Protein AF-A0A7W7WW49-F1 (afdb_monomer_lite)

pLDDT: mean 81.01, std 21.63, range [30.75, 98.81]

Secondary structure (DSSP, 8-state):
---TT-EEEEEEEEEEETTEEEEEEEESS--TTEEEEEETTEEEEEE-HHHHHHHHHHHHHHHH-TTEEEEE-GGG----TT--TTPPEEEEEEEEGGG---GGGHHHHHTT--S-EEEEEE--TTSS----HHHHHHHHSTT----BEEEE-SSEEEEEE-HHHHHHHHHHHHHHHHTHHHHHHH-TTS--EEEEEB--SSTT---EEEEEE-TTTTT--S-----------------------------------PPPPP----

Structure (mmCIF, N/CA/C/O backbone):
data_AF-A0A7W7WW49-F1
#
_entry.id   AF-A0A7W7WW49-F1
#
loop_
_atom_site.group_PDB
_atom_site.id
_atom_site.type_symbol
_atom_site.label_atom_id
_atom_site.label_alt_id
_atom_site.label_comp_id
_atom_site.label_asym_id
_atom_site.label_entity_id
_atom_site.label_seq_id
_atom_site.pdbx_PDB_ins_code
_atom_site.Cartn_x
_atom_site.Cartn_y
_atom_site.Cartn_z
_atom_site.occupancy
_atom_site.B_iso_or_equiv
_atom_site.auth_seq_id
_atom_site.auth_comp_id
_atom_site.auth_asym_id
_atom_site.auth_atom_id
_atom_site.pdbx_PDB_model_num
ATOM 1 N N . MET A 1 1 ? 1.765 -2.945 -19.329 1.00 76.00 1 MET A N 1
ATOM 2 C CA . MET A 1 1 ? 0.401 -3.476 -19.023 1.00 76.00 1 MET A CA 1
ATOM 3 C C . MET A 1 1 ? -0.425 -2.311 -18.509 1.00 76.00 1 MET A C 1
ATOM 5 O O . MET A 1 1 ? 0.152 -1.518 -17.795 1.00 76.00 1 MET A O 1
ATOM 9 N N . ARG A 1 2 ? -1.710 -2.160 -18.856 1.00 86.31 2 ARG A N 1
ATOM 10 C CA . ARG A 1 2 ? -2.499 -1.001 -18.390 1.00 86.31 2 ARG A CA 1
ATOM 11 C C . ARG A 1 2 ? -3.268 -1.300 -17.103 1.00 86.31 2 ARG A C 1
ATOM 13 O O . ARG A 1 2 ? -3.750 -2.421 -16.927 1.00 86.31 2 ARG A O 1
ATOM 20 N N . LEU A 1 3 ? -3.366 -0.299 -16.227 1.00 87.88 3 LEU A N 1
ATOM 21 C CA . LEU A 1 3 ? -4.139 -0.358 -14.980 1.00 87.88 3 LEU A CA 1
ATOM 22 C C . LEU A 1 3 ? -5.647 -0.161 -15.191 1.00 87.88 3 LEU A C 1
ATOM 24 O O . LEU A 1 3 ? -6.437 -0.638 -14.376 1.00 87.88 3 LEU A O 1
ATOM 28 N N . ASP A 1 4 ? -6.041 0.495 -16.283 1.00 90.12 4 ASP A N 1
ATOM 29 C CA . ASP A 1 4 ? -7.443 0.779 -16.597 1.00 90.12 4 ASP A CA 1
ATOM 30 C C . ASP A 1 4 ? -8.301 -0.496 -16.644 1.00 90.12 4 ASP A C 1
ATOM 32 O O . ASP A 1 4 ? -7.923 -1.516 -17.231 1.00 90.12 4 ASP A O 1
ATOM 36 N N . GLY A 1 5 ? -9.447 -0.453 -15.966 1.00 89.19 5 GLY A N 1
ATOM 37 C CA . GLY A 1 5 ? -10.407 -1.549 -15.896 1.00 89.19 5 GLY A CA 1
ATOM 38 C C . GLY A 1 5 ? -9.916 -2.781 -15.128 1.00 89.19 5 GLY A C 1
ATOM 39 O O . GLY A 1 5 ? -10.660 -3.763 -15.016 1.00 89.19 5 GLY A O 1
ATOM 40 N N . ARG A 1 6 ? -8.696 -2.772 -14.568 1.00 92.31 6 ARG A N 1
ATOM 41 C CA . ARG A 1 6 ? -8.188 -3.896 -13.772 1.00 92.31 6 ARG A CA 1
ATOM 42 C C . ARG A 1 6 ? -9.018 -4.035 -12.508 1.00 92.31 6 ARG A C 1
ATOM 44 O O . ARG A 1 6 ? -9.302 -3.071 -11.800 1.00 92.31 6 ARG A O 1
ATOM 51 N N . SER A 1 7 ? -9.400 -5.273 -12.217 1.00 93.88 7 SER A N 1
ATOM 52 C CA . SER A 1 7 ? -10.168 -5.592 -11.023 1.00 93.88 7 SER A CA 1
ATOM 53 C C . SER A 1 7 ? -9.300 -6.243 -9.957 1.00 93.88 7 SER A C 1
ATOM 55 O O . SER A 1 7 ? -8.617 -7.228 -10.237 1.00 93.88 7 SER A O 1
ATOM 57 N N . TRP A 1 8 ? -9.425 -5.774 -8.723 1.00 96.50 8 TRP A N 1
ATOM 58 C CA . TRP A 1 8 ? -8.802 -6.340 -7.539 1.00 96.50 8 TRP A CA 1
ATOM 59 C C . TRP A 1 8 ? -9.860 -6.995 -6.647 1.00 96.50 8 TRP A C 1
ATOM 61 O O . TRP A 1 8 ? -10.845 -6.371 -6.238 1.00 96.50 8 TRP A O 1
ATOM 71 N N . ARG A 1 9 ? -9.692 -8.293 -6.378 1.00 97.94 9 ARG A N 1
ATOM 72 C CA . ARG A 1 9 ? -10.597 -9.055 -5.508 1.00 97.94 9 ARG A CA 1
ATOM 73 C C . ARG A 1 9 ? -10.132 -8.925 -4.068 1.00 97.94 9 ARG A C 1
ATOM 75 O O . ARG A 1 9 ? -9.001 -9.282 -3.751 1.00 97.94 9 ARG A O 1
ATOM 82 N N . VAL A 1 10 ? -11.031 -8.494 -3.192 1.00 98.50 10 VAL A N 1
ATOM 83 C CA . VAL A 1 10 ? -10.714 -8.192 -1.794 1.00 98.50 10 VAL A CA 1
ATOM 84 C C . VAL A 1 10 ? -11.716 -8.820 -0.826 1.00 98.50 10 VAL A C 1
ATOM 86 O O . VAL A 1 10 ? -12.819 -9.227 -1.201 1.00 98.50 10 VAL A O 1
ATOM 89 N N . ARG A 1 11 ? -11.329 -8.890 0.445 1.00 98.50 11 ARG A N 1
ATOM 90 C CA . ARG A 1 11 ? -12.214 -9.078 1.595 1.00 98.50 11 ARG A CA 1
ATOM 91 C C . ARG A 1 11 ? -12.319 -7.762 2.350 1.00 98.50 11 ARG A C 1
ATOM 93 O O . ARG A 1 11 ? -11.331 -7.042 2.480 1.00 98.50 11 ARG A O 1
ATOM 100 N N . ILE A 1 12 ? -13.519 -7.463 2.832 1.00 98.44 12 ILE A N 1
ATOM 101 C CA . ILE A 1 12 ? -13.792 -6.299 3.671 1.00 98.44 12 ILE A CA 1
ATOM 102 C C . ILE A 1 12 ? -14.249 -6.786 5.039 1.00 98.44 12 ILE A C 1
ATOM 104 O O . ILE A 1 12 ? -15.276 -7.459 5.151 1.00 98.44 12 ILE A O 1
ATOM 108 N N . ASP A 1 13 ? -13.520 -6.391 6.068 1.00 97.94 13 ASP A N 1
ATOM 109 C CA . ASP A 1 13 ? -13.845 -6.623 7.466 1.00 97.94 13 ASP A CA 1
ATOM 110 C C . ASP A 1 13 ? -14.240 -5.303 8.141 1.00 97.94 13 ASP A C 1
ATOM 112 O O . ASP A 1 13 ? -13.791 -4.217 7.760 1.00 97.94 13 ASP A O 1
ATOM 116 N N . LYS A 1 14 ? -15.092 -5.402 9.162 1.00 97.50 14 LYS A N 1
ATOM 117 C CA . LYS A 1 14 ? -15.380 -4.319 10.105 1.00 97.50 14 LYS A CA 1
ATOM 118 C C . LYS A 1 14 ? -14.944 -4.780 11.485 1.00 97.50 14 LYS A C 1
ATOM 120 O O . LYS A 1 14 ? -15.487 -5.752 12.002 1.00 97.50 14 LYS A O 1
ATOM 125 N N . VAL A 1 15 ? -13.964 -4.101 12.064 1.00 97.62 15 VAL A N 1
ATOM 126 C CA . VAL A 1 15 ? -13.376 -4.467 13.352 1.00 97.62 15 VAL A CA 1
ATOM 127 C C . VAL A 1 15 ? -13.671 -3.378 14.363 1.00 97.62 15 VAL A C 1
ATOM 129 O O . VAL A 1 15 ? -13.281 -2.232 14.163 1.00 97.62 15 VAL A O 1
ATOM 132 N N . ARG A 1 16 ? -14.326 -3.735 15.468 1.00 96.62 16 ARG A N 1
ATOM 133 C CA . ARG A 1 16 ? -14.572 -2.809 16.574 1.00 96.62 16 ARG A CA 1
ATOM 134 C C . ARG A 1 16 ? -13.484 -2.929 17.637 1.00 96.62 16 ARG A C 1
ATOM 136 O O . ARG A 1 16 ? -13.150 -4.040 18.058 1.00 96.62 16 ARG A O 1
ATOM 143 N N . LEU A 1 17 ? -12.955 -1.794 18.079 1.00 95.50 17 LEU A N 1
ATOM 144 C CA . LEU A 1 17 ? -12.000 -1.691 19.176 1.00 95.50 17 LEU A CA 1
ATOM 145 C C . LEU A 1 17 ? -12.406 -0.524 20.082 1.00 95.50 17 LEU A C 1
ATOM 147 O O . LEU A 1 17 ? -12.229 0.638 19.733 1.00 95.50 17 LEU A O 1
ATOM 151 N N . GLY A 1 18 ? -12.977 -0.841 21.245 1.00 92.88 18 GLY A N 1
ATOM 152 C CA . GLY A 1 18 ? -13.597 0.175 22.096 1.00 92.88 18 GLY A CA 1
ATOM 153 C C . GLY A 1 18 ? -14.765 0.852 21.373 1.00 92.88 18 GLY A C 1
ATOM 154 O O . GLY A 1 18 ? -15.661 0.167 20.877 1.00 92.88 18 GLY A O 1
ATOM 155 N N . ALA A 1 19 ? -14.737 2.183 21.307 1.00 92.69 19 ALA A N 1
ATOM 156 C CA . ALA A 1 19 ? -15.736 2.983 20.598 1.00 92.69 19 ALA A CA 1
ATOM 157 C C . ALA A 1 19 ? -15.492 3.071 19.079 1.00 92.69 19 ALA A C 1
ATOM 159 O O . ALA A 1 19 ? -16.398 3.451 18.339 1.00 92.69 19 ALA A O 1
ATOM 160 N N . ASP A 1 20 ? -14.299 2.701 18.605 1.00 95.50 20 ASP A N 1
ATOM 161 C CA . ASP A 1 20 ? -13.931 2.840 17.199 1.00 95.50 20 ASP A CA 1
ATOM 162 C C . ASP A 1 20 ? -14.335 1.611 16.382 1.00 95.50 20 ASP A C 1
ATOM 164 O O . ASP A 1 20 ? -14.166 0.466 16.810 1.00 95.50 20 ASP A O 1
ATOM 168 N N . GLU A 1 21 ? -14.807 1.839 15.157 1.00 97.00 21 GLU A N 1
ATOM 169 C CA . GLU A 1 21 ? -14.997 0.806 14.139 1.00 97.00 21 GLU A CA 1
ATOM 170 C C . GLU A 1 21 ? -14.068 1.074 12.951 1.00 97.00 21 GLU A C 1
ATOM 172 O O . GLU A 1 21 ? -14.107 2.139 12.334 1.00 97.00 21 GLU A O 1
ATOM 177 N N . TYR A 1 22 ? -13.259 0.078 12.602 1.00 98.06 22 TYR A N 1
ATOM 178 C CA . TYR A 1 22 ? -12.296 0.136 11.513 1.00 98.06 22 TYR A CA 1
ATOM 179 C C . TYR A 1 22 ? -12.759 -0.728 10.344 1.00 98.06 22 TYR A C 1
ATOM 181 O O . TYR A 1 22 ? -12.983 -1.932 10.493 1.00 98.06 22 TYR A O 1
ATOM 189 N N . ARG A 1 23 ? -12.859 -0.124 9.157 1.00 98.38 23 ARG A N 1
ATOM 190 C CA . ARG A 1 23 ? -13.013 -0.857 7.898 1.00 98.38 23 ARG A CA 1
ATOM 191 C C . ARG A 1 23 ? -11.637 -1.321 7.435 1.00 98.38 23 ARG A C 1
ATOM 193 O O . ARG A 1 23 ? -10.777 -0.486 7.168 1.00 98.38 23 ARG A O 1
ATOM 200 N N . VAL A 1 24 ? -11.451 -2.629 7.301 1.00 98.69 24 VAL A N 1
ATOM 201 C CA . VAL A 1 24 ? -10.198 -3.224 6.825 1.00 98.69 24 VAL A CA 1
ATOM 202 C C . VAL A 1 24 ? -10.438 -3.889 5.477 1.00 98.69 24 VAL A C 1
ATOM 204 O O . VAL A 1 24 ? -11.329 -4.724 5.344 1.00 98.69 24 VAL A O 1
ATOM 207 N N . VAL A 1 25 ? -9.663 -3.505 4.468 1.00 98.75 25 VAL A N 1
ATOM 208 C CA . VAL A 1 25 ? -9.657 -4.114 3.135 1.00 98.75 25 VAL A CA 1
ATOM 209 C C . VAL A 1 25 ? -8.385 -4.928 2.989 1.00 98.75 25 VAL A C 1
ATOM 211 O O . VAL A 1 25 ? -7.305 -4.433 3.295 1.00 98.75 25 VAL A O 1
ATOM 214 N N . ARG A 1 26 ? -8.504 -6.165 2.512 1.00 98.25 26 ARG A N 1
ATOM 215 C CA . ARG A 1 26 ? -7.364 -7.062 2.293 1.00 98.25 26 ARG A CA 1
ATOM 216 C C . ARG A 1 26 ? -7.535 -7.893 1.020 1.00 98.25 26 ARG A C 1
ATOM 218 O O . ARG A 1 26 ? -8.681 -8.141 0.639 1.00 98.25 26 ARG A O 1
ATOM 225 N N . PRO A 1 27 ? -6.454 -8.356 0.374 1.00 97.94 27 PRO A N 1
ATOM 226 C CA . PRO A 1 27 ? -6.535 -9.254 -0.775 1.00 97.94 27 PRO A CA 1
ATOM 227 C C . PRO A 1 27 ? -7.428 -10.471 -0.497 1.00 97.94 27 PRO A C 1
ATOM 229 O O . PRO A 1 27 ? -7.435 -11.021 0.608 1.00 97.94 27 PRO A O 1
ATOM 232 N N . ALA A 1 28 ? -8.195 -10.912 -1.497 1.00 96.75 28 ALA A N 1
ATOM 233 C CA . ALA A 1 28 ? -9.032 -12.108 -1.368 1.00 96.75 28 ALA A CA 1
ATOM 234 C C . ALA A 1 28 ? -8.226 -13.416 -1.319 1.00 96.75 28 ALA A C 1
ATOM 236 O O . ALA A 1 28 ? -8.748 -14.429 -0.851 1.00 96.75 28 ALA A O 1
ATOM 237 N N . ALA A 1 29 ? -6.984 -13.381 -1.798 1.00 94.38 29 ALA A N 1
ATOM 238 C CA . ALA A 1 29 ? -6.006 -14.458 -1.759 1.00 94.38 29 ALA A CA 1
ATOM 239 C C . ALA A 1 29 ? -4.634 -13.880 -1.385 1.00 94.38 29 ALA A C 1
ATOM 241 O O . ALA A 1 29 ? -4.418 -12.679 -1.506 1.00 94.38 29 ALA A O 1
ATOM 242 N N . VAL A 1 30 ? -3.713 -14.727 -0.928 1.00 93.62 30 VAL A N 1
ATOM 243 C CA . VAL A 1 30 ? -2.328 -14.310 -0.665 1.00 93.62 30 VAL A CA 1
ATOM 244 C C . VAL A 1 30 ? -1.686 -13.813 -1.963 1.00 93.62 30 VAL A C 1
ATOM 246 O O . VAL A 1 30 ? -1.760 -14.498 -2.985 1.00 93.62 30 VAL A O 1
ATOM 249 N N . ILE A 1 31 ? -1.035 -12.649 -1.902 1.00 94.12 31 ILE A N 1
ATOM 250 C CA . ILE A 1 31 ? -0.219 -12.123 -3.000 1.00 94.12 31 ILE A CA 1
ATOM 251 C C . ILE A 1 31 ? 1.047 -12.979 -3.069 1.00 94.12 31 ILE A C 1
ATOM 253 O O . ILE A 1 31 ? 1.840 -12.997 -2.130 1.00 94.12 31 ILE A O 1
ATOM 257 N N . LYS A 1 32 ? 1.190 -13.760 -4.142 1.00 90.19 32 LYS A N 1
ATOM 258 C CA . LYS A 1 32 ? 2.171 -14.858 -4.217 1.00 90.19 32 LYS A CA 1
ATOM 259 C C . LYS A 1 32 ? 3.622 -14.390 -4.318 1.00 90.19 32 LYS A C 1
ATOM 261 O O . LYS A 1 32 ? 4.508 -15.068 -3.813 1.00 90.19 32 LYS A O 1
ATOM 266 N N . HIS A 1 33 ? 3.845 -13.267 -4.988 1.00 90.25 33 HIS A N 1
ATOM 267 C CA . HIS A 1 33 ? 5.171 -12.726 -5.263 1.00 90.25 33 HIS A CA 1
ATOM 268 C C . HIS A 1 33 ? 5.224 -11.270 -4.830 1.00 90.25 33 HIS A C 1
ATOM 270 O O . HIS A 1 33 ? 5.338 -10.369 -5.647 1.00 90.25 33 HIS A O 1
ATOM 276 N N . ALA A 1 34 ? 5.063 -11.060 -3.527 1.00 92.56 34 ALA A N 1
ATOM 277 C CA . ALA A 1 34 ? 5.281 -9.773 -2.884 1.00 92.56 34 ALA A CA 1
ATOM 278 C C . ALA A 1 34 ? 5.966 -10.004 -1.538 1.00 92.56 34 ALA A C 1
ATOM 280 O O . ALA A 1 34 ? 5.348 -10.546 -0.620 1.00 92.56 34 ALA A O 1
ATOM 281 N N . ALA A 1 35 ? 7.240 -9.651 -1.423 1.00 93.12 35 ALA A N 1
ATOM 282 C CA . ALA A 1 35 ? 7.998 -9.787 -0.184 1.00 93.12 35 ALA A CA 1
ATOM 283 C C . ALA A 1 35 ? 8.485 -8.409 0.267 1.00 93.12 35 ALA A C 1
ATOM 285 O O . ALA A 1 35 ? 9.226 -7.759 -0.460 1.00 93.12 35 ALA A O 1
ATOM 286 N N . LEU A 1 36 ? 8.026 -7.973 1.445 1.00 94.62 36 LEU A N 1
ATOM 287 C CA . LEU A 1 36 ? 8.433 -6.717 2.073 1.00 94.62 36 LEU A CA 1
ATOM 288 C C . LEU A 1 36 ? 9.405 -7.002 3.219 1.00 94.62 36 LEU A C 1
ATOM 290 O O . LEU A 1 36 ? 9.065 -7.751 4.145 1.00 94.62 36 LEU A O 1
ATOM 294 N N . HIS A 1 37 ? 10.564 -6.357 3.179 1.00 92.62 37 HIS A N 1
ATOM 295 C CA . HIS A 1 37 ? 11.623 -6.474 4.173 1.00 92.62 37 HIS A CA 1
ATOM 296 C C . HIS A 1 37 ? 11.996 -5.110 4.750 1.00 92.62 37 HIS A C 1
ATOM 298 O O . HIS A 1 37 ? 12.039 -4.107 4.039 1.00 92.62 37 HIS A O 1
ATOM 304 N N . GLU A 1 38 ? 12.282 -5.083 6.050 1.00 89.50 38 GLU A N 1
ATOM 305 C CA . GLU A 1 38 ? 12.995 -3.967 6.673 1.00 89.50 38 GLU A CA 1
ATOM 306 C C . GLU A 1 38 ? 14.474 -4.042 6.272 1.00 89.50 38 GLU A C 1
ATOM 308 O O . GLU A 1 38 ? 15.118 -5.067 6.500 1.00 89.50 38 GLU A O 1
ATOM 313 N N . SER A 1 39 ? 15.005 -2.971 5.687 1.00 82.62 39 SER A N 1
ATOM 314 C CA . SER A 1 39 ? 16.380 -2.882 5.189 1.00 82.62 39 SER A CA 1
ATOM 315 C C . SER A 1 39 ? 17.127 -1.706 5.827 1.00 82.62 39 SER A C 1
ATOM 317 O O . SER A 1 39 ? 16.549 -0.837 6.484 1.00 82.62 39 SER A O 1
ATOM 319 N N . ARG A 1 40 ? 18.441 -1.629 5.591 1.00 76.12 40 ARG A N 1
ATOM 320 C CA . ARG A 1 40 ? 19.276 -0.511 6.066 1.00 76.12 40 ARG A CA 1
ATOM 321 C C . ARG A 1 40 ? 18.821 0.856 5.533 1.00 76.12 40 ARG A C 1
ATOM 323 O O . ARG A 1 40 ? 19.051 1.860 6.206 1.00 76.12 40 ARG A O 1
ATOM 330 N N . PHE A 1 41 ? 18.227 0.900 4.341 1.00 76.06 41 PHE A N 1
ATOM 331 C CA . PHE A 1 41 ? 17.892 2.144 3.639 1.00 76.06 41 PHE A CA 1
ATOM 332 C C . PHE A 1 41 ? 16.392 2.480 3.652 1.00 76.06 41 PHE A C 1
ATOM 334 O O . PHE A 1 41 ? 15.954 3.370 2.928 1.00 76.06 41 PHE A O 1
ATOM 341 N N . GLY A 1 42 ? 15.609 1.780 4.476 1.00 84.81 42 GLY A N 1
ATOM 342 C CA . GLY A 1 42 ? 14.153 1.881 4.496 1.00 84.81 42 GLY A CA 1
ATOM 343 C C . GLY A 1 42 ? 13.533 0.498 4.362 1.00 84.81 42 GLY A C 1
ATOM 344 O O . GLY A 1 42 ? 14.042 -0.464 4.936 1.00 84.81 42 GLY A O 1
ATOM 345 N N . ALA A 1 43 ? 12.464 0.362 3.588 1.00 90.94 43 ALA A N 1
ATOM 346 C CA . ALA A 1 43 ? 11.859 -0.936 3.310 1.00 90.94 43 ALA A CA 1
ATOM 347 C C . ALA A 1 43 ? 12.000 -1.305 1.831 1.00 90.94 43 ALA A C 1
ATOM 349 O O . ALA A 1 43 ? 11.826 -0.445 0.972 1.00 90.94 43 ALA A O 1
ATOM 350 N N . ASN A 1 44 ? 12.287 -2.577 1.550 1.00 92.69 44 ASN A N 1
ATOM 351 C CA . ASN A 1 44 ? 12.340 -3.105 0.187 1.00 92.69 44 ASN A CA 1
ATOM 352 C C . ASN A 1 44 ? 11.163 -4.051 -0.059 1.00 92.69 44 ASN A C 1
ATOM 354 O O . ASN A 1 44 ? 10.940 -4.987 0.714 1.00 92.69 44 ASN A O 1
ATOM 358 N N . LEU A 1 45 ? 10.412 -3.802 -1.126 1.00 94.38 45 LEU A N 1
ATOM 359 C CA . LEU A 1 45 ? 9.290 -4.601 -1.588 1.00 94.38 45 LEU A CA 1
ATOM 360 C C . LEU A 1 45 ? 9.596 -5.164 -2.973 1.00 94.38 45 LEU A C 1
ATOM 362 O O . LEU A 1 45 ? 9.481 -4.470 -3.976 1.00 94.38 45 LEU A O 1
ATOM 366 N N . SER A 1 46 ? 9.876 -6.459 -3.040 1.00 93.81 46 SER A N 1
ATOM 367 C CA . SER A 1 46 ? 10.067 -7.142 -4.316 1.00 93.81 46 SER A CA 1
ATOM 368 C C . SER A 1 46 ? 8.752 -7.742 -4.808 1.00 93.81 46 SER A C 1
ATOM 370 O O . SER A 1 46 ? 8.088 -8.479 -4.067 1.00 93.81 46 SER A O 1
ATOM 372 N N . VAL A 1 47 ? 8.364 -7.420 -6.044 1.00 93.94 47 VAL A N 1
ATOM 373 C CA . VAL A 1 47 ? 7.078 -7.806 -6.647 1.00 93.94 47 VAL A CA 1
ATOM 374 C C . VAL A 1 47 ? 7.237 -8.475 -8.006 1.00 93.94 47 VAL A C 1
ATOM 376 O O . VAL A 1 47 ? 8.154 -8.161 -8.756 1.00 93.94 47 VAL A O 1
ATOM 379 N N . ASP A 1 48 ? 6.316 -9.371 -8.363 1.00 91.25 48 ASP A N 1
ATOM 380 C CA . ASP A 1 48 ? 6.071 -9.714 -9.768 1.00 91.25 48 ASP A CA 1
ATOM 381 C C . ASP A 1 48 ? 5.060 -8.751 -10.419 1.00 91.25 48 ASP A C 1
ATOM 383 O O . ASP A 1 48 ? 4.546 -7.813 -9.802 1.00 91.25 48 ASP A O 1
ATOM 387 N N . LYS A 1 49 ? 4.749 -9.000 -11.691 1.00 89.88 49 LYS A N 1
ATOM 388 C CA . LYS A 1 49 ? 3.808 -8.194 -12.470 1.00 89.88 49 LYS A CA 1
ATOM 389 C C . LYS A 1 49 ? 2.390 -8.159 -11.883 1.00 89.88 49 LYS A C 1
ATOM 391 O O . LYS A 1 49 ? 1.746 -7.110 -11.921 1.00 89.88 49 LYS A O 1
ATOM 396 N N . ASP A 1 50 ? 1.879 -9.283 -11.382 1.00 91.50 50 ASP A N 1
ATOM 397 C CA . ASP A 1 50 ? 0.515 -9.355 -10.843 1.00 91.50 50 ASP A CA 1
ATOM 398 C C . ASP A 1 50 ? 0.444 -8.697 -9.459 1.00 91.50 50 ASP A C 1
ATOM 400 O O . ASP A 1 50 ? -0.476 -7.924 -9.183 1.00 91.50 50 ASP A O 1
ATOM 404 N N . ALA A 1 51 ? 1.455 -8.924 -8.622 1.00 94.38 51 ALA A N 1
ATOM 405 C CA . ALA A 1 51 ? 1.626 -8.258 -7.343 1.00 94.38 51 ALA A CA 1
ATOM 406 C C . ALA A 1 51 ? 1.743 -6.740 -7.508 1.00 94.38 51 ALA A C 1
ATOM 408 O O . ALA A 1 51 ? 1.063 -6.015 -6.786 1.00 94.38 51 ALA A O 1
ATOM 409 N N . ALA A 1 52 ? 2.508 -6.248 -8.488 1.00 94.94 52 ALA A N 1
ATOM 410 C CA . ALA A 1 52 ? 2.630 -4.815 -8.760 1.00 94.94 52 ALA A CA 1
ATOM 411 C C . ALA A 1 52 ? 1.264 -4.159 -9.054 1.00 94.94 52 ALA A C 1
ATOM 413 O O . ALA A 1 52 ? 0.986 -3.059 -8.577 1.00 94.94 52 ALA A O 1
ATOM 414 N N . VAL A 1 53 ? 0.359 -4.856 -9.757 1.00 95.06 53 VAL A N 1
ATOM 415 C CA . VAL A 1 53 ? -1.024 -4.383 -9.979 1.00 95.06 53 VAL A CA 1
ATOM 416 C C . VAL A 1 53 ? -1.823 -4.337 -8.681 1.00 95.06 53 VAL A C 1
ATOM 418 O O . VAL A 1 53 ? -2.581 -3.391 -8.470 1.00 95.06 53 VAL A O 1
ATOM 421 N N . GLU A 1 54 ? -1.688 -5.339 -7.812 1.00 96.44 54 GLU A N 1
ATOM 422 C CA . GLU A 1 54 ? -2.366 -5.332 -6.511 1.00 96.44 54 GLU A CA 1
ATOM 423 C C . GLU A 1 54 ? -1.841 -4.214 -5.597 1.00 96.44 54 GLU A C 1
ATOM 425 O O . GLU A 1 54 ? -2.639 -3.563 -4.921 1.00 96.44 54 GLU A O 1
ATOM 430 N N . ILE A 1 55 ? -0.533 -3.927 -5.627 1.00 97.31 55 ILE A N 1
ATOM 431 C CA . ILE A 1 55 ? 0.058 -2.779 -4.923 1.00 97.31 55 ILE A CA 1
ATOM 432 C C . ILE A 1 55 ? -0.498 -1.464 -5.478 1.00 97.31 55 ILE A C 1
ATOM 434 O O . ILE A 1 55 ? -0.955 -0.632 -4.698 1.00 97.31 55 ILE A O 1
ATOM 438 N N . ALA A 1 56 ? -0.558 -1.295 -6.801 1.00 97.25 56 ALA A N 1
ATOM 439 C CA . ALA A 1 56 ? -1.155 -0.115 -7.432 1.00 97.25 56 ALA A CA 1
ATOM 440 C C . ALA A 1 56 ? -2.636 0.074 -7.057 1.00 97.25 56 ALA A C 1
ATOM 442 O O . ALA A 1 56 ? -3.073 1.188 -6.758 1.00 97.25 56 ALA A O 1
ATOM 443 N N . ALA A 1 57 ? -3.409 -1.015 -7.010 1.00 97.62 57 ALA A N 1
ATOM 444 C CA . ALA A 1 57 ? -4.802 -1.005 -6.570 1.00 97.62 57 ALA A CA 1
ATOM 445 C C . ALA A 1 57 ? -4.949 -0.560 -5.107 1.00 97.62 57 ALA A C 1
ATOM 447 O O . ALA A 1 57 ? -5.822 0.252 -4.782 1.00 97.62 57 ALA A O 1
ATOM 448 N N . ALA A 1 58 ? -4.093 -1.087 -4.229 1.00 98.38 58 ALA A N 1
ATOM 449 C CA . ALA A 1 58 ? -4.047 -0.717 -2.822 1.00 98.38 58 ALA A CA 1
ATOM 450 C C . ALA A 1 58 ? -3.650 0.757 -2.642 1.00 98.38 58 ALA A C 1
ATOM 452 O O . ALA A 1 58 ? -4.289 1.463 -1.862 1.00 98.38 58 ALA A O 1
ATOM 453 N N . TRP A 1 59 ? -2.659 1.229 -3.403 1.00 98.44 59 TRP A N 1
ATOM 454 C CA . TRP A 1 59 ? -2.180 2.612 -3.400 1.00 98.44 59 TRP A CA 1
ATOM 455 C C . TRP A 1 59 ? -3.285 3.599 -3.772 1.00 98.44 59 TRP A C 1
ATOM 457 O O . TRP A 1 59 ? -3.595 4.526 -3.022 1.00 98.44 59 TRP A O 1
ATOM 467 N N . TRP A 1 60 ? -3.958 3.341 -4.895 1.00 97.69 60 TRP A N 1
ATOM 468 C CA . TRP A 1 60 ? -5.099 4.138 -5.338 1.00 97.69 60 TRP A CA 1
ATOM 469 C C . TRP A 1 60 ? -6.216 4.171 -4.290 1.00 97.69 60 TRP A C 1
ATOM 471 O O . TRP A 1 60 ? -6.767 5.230 -3.978 1.00 97.69 60 TRP A O 1
ATOM 481 N N . LEU A 1 61 ? -6.547 3.015 -3.708 1.00 97.94 61 LEU A N 1
ATOM 482 C CA . LEU A 1 61 ? -7.597 2.940 -2.699 1.00 97.94 61 LEU A CA 1
ATOM 483 C C . LEU A 1 61 ? -7.230 3.735 -1.437 1.00 97.94 61 LEU A C 1
ATOM 485 O O . LEU A 1 61 ? -8.120 4.343 -0.839 1.00 97.94 61 LEU A O 1
ATOM 489 N N . ALA A 1 62 ? -5.952 3.763 -1.049 1.00 98.19 62 ALA A N 1
ATOM 490 C CA . ALA A 1 62 ? -5.473 4.536 0.097 1.00 98.19 62 ALA A CA 1
ATOM 491 C C . ALA A 1 62 ? -5.680 6.038 -0.125 1.00 98.19 62 ALA A C 1
ATOM 493 O O . ALA A 1 62 ? -6.199 6.727 0.756 1.00 98.19 62 ALA A O 1
ATOM 494 N N . ALA A 1 63 ? -5.392 6.515 -1.339 1.00 97.12 63 ALA A N 1
ATOM 495 C CA . ALA A 1 63 ? -5.607 7.903 -1.737 1.00 97.12 63 ALA A CA 1
ATOM 496 C C . ALA A 1 63 ? -7.094 8.307 -1.735 1.00 97.12 63 ALA A C 1
ATOM 498 O O . ALA A 1 63 ? -7.431 9.467 -1.499 1.00 97.12 63 ALA A O 1
ATOM 499 N N . ARG A 1 64 ? -8.009 7.367 -2.016 1.00 96.25 64 ARG A N 1
ATOM 500 C CA . ARG A 1 64 ? -9.441 7.658 -2.235 1.00 96.25 64 ARG A CA 1
ATOM 501 C C . ARG A 1 64 ? -10.370 7.238 -1.102 1.00 96.25 64 ARG A C 1
ATOM 503 O O . ARG A 1 64 ? -11.543 7.608 -1.116 1.00 96.25 64 ARG A O 1
ATOM 510 N N . SER A 1 65 ? -9.889 6.482 -0.118 1.00 96.50 65 SER A N 1
ATOM 511 C CA . SER A 1 65 ? -10.724 5.933 0.953 1.00 96.50 65 SER A CA 1
ATOM 512 C C . SER A 1 65 ? -10.244 6.367 2.344 1.00 96.50 65 SER A C 1
ATOM 514 O O . SER A 1 65 ? -9.631 5.574 3.061 1.00 96.50 65 SER A O 1
ATOM 516 N N . PRO A 1 66 ? -10.587 7.592 2.794 1.00 96.62 66 PRO A N 1
ATOM 517 C CA . PRO A 1 66 ? -10.026 8.188 4.010 1.00 96.62 66 PRO A CA 1
ATOM 518 C C . PRO A 1 66 ? -10.393 7.488 5.329 1.00 96.62 66 PRO A C 1
ATOM 520 O O . PRO A 1 66 ? -9.920 7.866 6.399 1.00 96.62 66 PRO A O 1
ATOM 523 N N . ARG A 1 67 ? -11.279 6.486 5.280 1.00 97.12 67 ARG A N 1
ATOM 524 C CA . ARG A 1 67 ? -11.825 5.772 6.446 1.00 97.12 67 ARG A CA 1
ATOM 525 C C . ARG A 1 67 ? -11.536 4.267 6.402 1.00 97.12 67 ARG A C 1
ATOM 527 O O . ARG A 1 67 ? -12.290 3.478 6.966 1.00 97.12 67 ARG A O 1
ATOM 534 N N . THR A 1 68 ? -10.477 3.869 5.700 1.00 98.31 68 THR A N 1
ATOM 535 C CA . THR A 1 68 ? -10.141 2.464 5.447 1.00 98.31 68 THR A CA 1
ATOM 536 C C . THR A 1 68 ? -8.688 2.170 5.804 1.00 98.31 68 THR A C 1
ATOM 538 O O . THR A 1 68 ? -7.797 2.935 5.450 1.00 98.31 68 THR A O 1
ATOM 541 N N . LEU A 1 69 ? -8.459 1.031 6.458 1.00 98.69 69 LEU A N 1
ATOM 542 C CA . LEU A 1 69 ? -7.151 0.385 6.560 1.00 98.69 69 LEU A CA 1
ATOM 543 C C . LEU A 1 69 ? -7.009 -0.613 5.414 1.00 98.69 69 LEU A C 1
ATOM 545 O O . LEU A 1 69 ? -7.883 -1.462 5.230 1.00 98.69 69 LEU A O 1
ATOM 549 N N . ILE A 1 70 ? -5.924 -0.543 4.656 1.00 98.75 70 ILE A N 1
ATOM 550 C CA . ILE A 1 70 ? -5.679 -1.447 3.531 1.00 98.75 70 ILE A CA 1
ATOM 551 C C . ILE A 1 70 ? -4.522 -2.349 3.920 1.00 98.75 70 ILE A C 1
ATOM 553 O O . ILE A 1 70 ? -3.373 -1.929 3.889 1.00 98.75 70 ILE A O 1
ATOM 557 N N . HIS A 1 71 ? -4.837 -3.571 4.340 1.00 98.69 71 HIS A N 1
ATOM 558 C CA . HIS A 1 71 ? -3.872 -4.535 4.856 1.00 98.69 71 HIS A CA 1
ATOM 559 C C . HIS A 1 71 ? -3.469 -5.539 3.784 1.00 98.69 71 HIS A C 1
ATOM 561 O O . HIS A 1 71 ? -4.286 -6.322 3.296 1.00 98.69 71 HIS A O 1
ATOM 567 N N . LEU A 1 72 ? -2.180 -5.552 3.475 1.00 98.44 72 LEU A N 1
ATOM 568 C CA . LEU A 1 72 ? -1.532 -6.512 2.603 1.00 98.44 72 LEU A CA 1
ATOM 569 C C . LEU A 1 72 ? -0.708 -7.476 3.478 1.00 98.44 72 LEU A C 1
ATOM 571 O O . LEU A 1 72 ? 0.310 -7.070 4.046 1.00 98.44 72 LEU A O 1
ATOM 575 N N . PRO A 1 73 ? -1.135 -8.745 3.633 1.00 96.69 73 PRO A N 1
ATOM 576 C CA . PRO A 1 73 ? -0.464 -9.724 4.488 1.00 96.69 73 PRO A CA 1
ATOM 577 C C . PRO A 1 73 ? 0.778 -10.323 3.801 1.00 96.69 73 PRO A C 1
ATOM 579 O O . PRO A 1 73 ? 0.835 -11.520 3.509 1.00 96.69 73 PRO A O 1
ATOM 582 N N . LEU A 1 74 ? 1.760 -9.477 3.485 1.00 95.88 74 LEU A N 1
ATOM 583 C CA . LEU A 1 74 ? 2.925 -9.817 2.659 1.00 95.88 74 LEU A CA 1
ATOM 584 C C . LEU A 1 74 ? 3.873 -10.822 3.329 1.00 95.88 74 LEU A C 1
ATOM 586 O O . LEU A 1 74 ? 4.595 -11.544 2.640 1.00 95.88 74 LEU A O 1
ATOM 590 N N . LYS A 1 75 ? 3.821 -10.977 4.659 1.00 93.00 75 LYS A N 1
ATOM 591 C CA . LYS A 1 75 ? 4.567 -12.036 5.364 1.00 93.00 75 LYS A CA 1
ATOM 592 C C . LYS A 1 75 ? 4.158 -13.444 4.935 1.00 93.00 75 LYS A C 1
ATOM 594 O O . LYS A 1 75 ? 4.960 -14.365 5.046 1.00 93.00 75 LYS A O 1
ATOM 599 N N . ALA A 1 76 ? 2.918 -13.616 4.476 1.00 90.44 76 ALA A N 1
ATOM 600 C CA . ALA A 1 76 ? 2.402 -14.905 4.026 1.00 90.44 76 ALA A CA 1
ATOM 601 C C . ALA A 1 76 ? 2.828 -15.256 2.591 1.00 90.44 76 ALA A C 1
ATOM 603 O O . ALA A 1 76 ? 2.585 -16.377 2.145 1.00 90.44 76 ALA A O 1
ATOM 604 N N . SER A 1 77 ? 3.440 -14.318 1.861 1.00 89.06 77 SER A N 1
ATOM 605 C CA . SER A 1 77 ? 3.948 -14.573 0.514 1.00 89.06 77 SER A CA 1
ATOM 606 C C . SER A 1 77 ? 5.038 -15.658 0.550 1.00 89.06 77 SER A C 1
ATOM 608 O O . SER A 1 77 ? 5.941 -15.588 1.390 1.00 89.06 77 SER A O 1
ATOM 610 N N . PRO A 1 78 ? 4.993 -16.672 -0.327 1.00 84.06 78 PRO A N 1
ATOM 611 C CA . PRO A 1 78 ? 6.049 -17.676 -0.424 1.00 84.06 78 PRO A CA 1
ATOM 612 C C . PRO A 1 78 ? 7.341 -17.140 -1.059 1.00 84.06 78 PRO A C 1
ATOM 614 O O . PRO A 1 78 ? 8.369 -17.803 -0.960 1.00 84.06 78 PRO A O 1
ATOM 617 N N . ALA A 1 79 ? 7.307 -15.978 -1.719 1.00 80.50 79 ALA A N 1
ATOM 618 C CA . ALA A 1 79 ? 8.481 -15.428 -2.382 1.00 80.50 79 ALA A CA 1
ATOM 619 C C . ALA A 1 79 ? 9.572 -15.000 -1.386 1.00 80.50 79 ALA A C 1
ATOM 621 O O . ALA A 1 79 ? 9.288 -14.424 -0.335 1.00 80.50 79 ALA A O 1
ATOM 622 N N . THR A 1 80 ? 10.822 -15.271 -1.758 1.00 74.44 80 THR A N 1
ATOM 623 C CA . THR A 1 80 ? 12.042 -14.922 -1.010 1.00 74.44 80 THR A CA 1
ATOM 624 C C . THR A 1 80 ? 12.883 -13.873 -1.742 1.00 74.44 80 THR A C 1
ATOM 626 O O . THR A 1 80 ? 14.074 -13.747 -1.486 1.00 74.44 80 THR A O 1
ATOM 629 N N . CYS A 1 81 ? 12.290 -13.169 -2.707 1.00 77.00 81 CYS A N 1
ATOM 630 C CA . CYS A 1 81 ? 12.971 -12.174 -3.527 1.00 77.00 81 CYS A CA 1
ATOM 631 C C . CYS A 1 81 ? 13.218 -10.861 -2.770 1.00 77.00 81 CYS A C 1
ATOM 633 O O . CYS A 1 81 ? 12.461 -10.515 -1.861 1.00 77.00 81 CYS A O 1
ATOM 635 N N . GLY A 1 82 ? 14.285 -10.150 -3.152 1.00 67.88 82 GLY A N 1
ATOM 636 C CA . GLY A 1 82 ? 14.624 -8.815 -2.640 1.00 67.88 82 GLY A CA 1
ATOM 637 C C . GLY A 1 82 ? 14.969 -8.740 -1.151 1.00 67.88 82 GLY A C 1
ATOM 638 O O . GLY A 1 82 ? 14.969 -7.655 -0.578 1.00 67.88 82 GLY A O 1
ATOM 639 N N . GLY A 1 83 ? 15.206 -9.876 -0.490 1.00 67.38 83 GLY A N 1
ATOM 640 C CA . GLY A 1 83 ? 15.582 -9.926 0.921 1.00 67.38 83 GLY A CA 1
ATOM 641 C C . GLY A 1 83 ? 16.916 -10.617 1.128 1.00 67.38 83 GLY A C 1
ATOM 642 O O . GLY A 1 83 ? 17.174 -11.670 0.538 1.00 67.38 83 GLY A O 1
ATOM 643 N N . TRP A 1 84 ? 17.741 -10.065 2.008 1.00 66.31 84 TRP A N 1
ATOM 644 C CA . TRP A 1 84 ? 18.919 -10.765 2.508 1.00 66.31 84 TRP A CA 1
ATOM 645 C C . TRP A 1 84 ? 18.508 -11.786 3.570 1.00 66.31 84 TRP A C 1
ATOM 647 O O . TRP A 1 84 ? 17.533 -11.610 4.308 1.00 66.31 84 TRP A O 1
ATOM 657 N N . THR A 1 85 ? 19.266 -12.878 3.677 1.00 66.88 85 THR A N 1
ATOM 658 C CA . THR A 1 85 ? 19.033 -13.895 4.707 1.00 66.88 85 THR A CA 1
ATOM 659 C C . THR A 1 85 ? 19.037 -13.253 6.097 1.00 66.88 85 THR A C 1
ATOM 661 O O . THR A 1 85 ? 20.059 -12.739 6.543 1.00 66.88 85 THR A O 1
ATOM 664 N N . GLY A 1 86 ? 17.900 -13.321 6.795 1.00 69.38 86 GLY A N 1
ATOM 665 C CA . GLY A 1 86 ? 17.739 -12.791 8.154 1.00 69.38 86 GLY A CA 1
ATOM 666 C C . GLY A 1 86 ? 17.039 -11.432 8.250 1.00 69.38 86 GLY A C 1
ATOM 667 O O . GLY A 1 86 ? 16.778 -10.986 9.367 1.00 69.38 86 GLY A O 1
ATOM 668 N N . GLU A 1 87 ? 16.683 -10.794 7.131 1.00 83.69 87 GLU A N 1
ATOM 669 C CA . GLU A 1 87 ? 15.886 -9.564 7.162 1.00 83.69 87 GLU A CA 1
ATOM 670 C C . GLU A 1 87 ? 14.458 -9.811 7.661 1.00 83.69 87 GLU A C 1
ATOM 672 O O . GLU A 1 87 ? 13.821 -10.843 7.409 1.00 83.69 87 GLU A O 1
ATOM 677 N N . ARG A 1 88 ? 13.934 -8.836 8.408 1.00 89.50 88 ARG A N 1
ATOM 678 C CA . ARG A 1 88 ? 12.611 -8.937 9.016 1.00 89.50 88 ARG A CA 1
ATOM 679 C C . ARG A 1 88 ? 11.535 -8.746 7.954 1.00 89.50 88 ARG A C 1
ATOM 681 O O . ARG A 1 88 ? 11.389 -7.664 7.394 1.00 89.50 88 ARG A O 1
ATOM 688 N N . ARG A 1 89 ? 10.722 -9.783 7.746 1.00 92.88 89 ARG A N 1
ATOM 689 C CA . ARG A 1 89 ? 9.534 -9.727 6.883 1.00 92.88 89 ARG A CA 1
ATOM 690 C C . ARG A 1 89 ? 8.407 -8.930 7.531 1.00 92.88 89 ARG A C 1
ATOM 692 O O . ARG A 1 89 ? 8.044 -9.189 8.684 1.00 92.88 89 ARG A O 1
ATOM 699 N N . LEU A 1 90 ? 7.801 -8.034 6.763 1.00 95.62 90 LEU A N 1
ATOM 700 C CA . LEU A 1 90 ? 6.722 -7.157 7.212 1.00 95.62 90 LEU A CA 1
ATOM 701 C C . LEU A 1 90 ? 5.443 -7.380 6.398 1.00 95.62 90 LEU A C 1
ATOM 703 O O . LEU A 1 90 ? 5.482 -7.732 5.222 1.00 95.62 90 LEU A O 1
ATOM 707 N N . ASP A 1 91 ? 4.293 -7.172 7.035 1.00 97.81 91 ASP A N 1
ATOM 708 C CA . ASP A 1 91 ? 3.060 -6.846 6.311 1.00 97.81 91 ASP A CA 1
ATOM 709 C C . ASP A 1 91 ? 3.084 -5.358 5.925 1.00 97.81 91 ASP A C 1
ATOM 711 O O . ASP A 1 91 ? 3.826 -4.577 6.523 1.00 97.81 91 ASP A O 1
ATOM 715 N N . LEU A 1 92 ? 2.223 -4.946 4.996 1.00 98.44 92 LEU A N 1
ATOM 716 C CA . LEU A 1 92 ? 2.031 -3.538 4.644 1.00 98.44 92 LEU A CA 1
ATOM 717 C C . LEU A 1 92 ? 0.605 -3.104 4.982 1.00 98.44 92 LEU A C 1
ATOM 719 O O . LEU A 1 92 ? -0.358 -3.804 4.662 1.00 98.44 92 LEU A O 1
ATOM 723 N N . VAL A 1 93 ? 0.460 -1.947 5.619 1.00 98.75 93 VAL A N 1
ATOM 724 C CA . VAL A 1 93 ? -0.825 -1.274 5.798 1.00 98.75 93 VAL A CA 1
ATOM 725 C C . VAL A 1 93 ? -0.743 0.135 5.228 1.00 98.75 93 VAL A C 1
ATOM 727 O O . VAL A 1 93 ? 0.033 0.959 5.701 1.00 98.75 93 VAL A O 1
ATOM 730 N N . LEU A 1 94 ? -1.592 0.411 4.241 1.00 98.81 94 LEU A N 1
ATOM 731 C CA . LEU A 1 94 ? -1.793 1.751 3.695 1.00 98.81 94 LEU A CA 1
ATOM 732 C C . LEU A 1 94 ? -3.044 2.363 4.324 1.00 98.81 94 LEU A C 1
ATOM 734 O O . LEU A 1 94 ? -4.082 1.698 4.446 1.00 98.81 94 LEU A O 1
ATOM 738 N N . LEU A 1 95 ? -2.960 3.624 4.732 1.00 98.31 95 LEU A N 1
ATOM 739 C CA . LEU A 1 95 ? -4.100 4.357 5.268 1.00 98.31 95 LEU A CA 1
ATOM 740 C C . LEU A 1 95 ? -3.992 5.861 5.048 1.00 98.31 95 LEU A C 1
ATOM 742 O O . LEU A 1 95 ? -2.907 6.426 4.901 1.00 98.31 95 LEU A O 1
ATOM 746 N N . HIS A 1 96 ? -5.152 6.505 5.088 1.00 97.94 96 HIS A N 1
ATOM 747 C CA . HIS A 1 96 ? -5.244 7.953 5.083 1.00 97.94 96 HIS A CA 1
ATOM 748 C C . HIS A 1 96 ? -5.066 8.519 6.498 1.00 97.94 96 HIS A C 1
ATOM 750 O O . HIS A 1 96 ? -5.670 8.014 7.450 1.00 97.94 96 HIS A O 1
ATOM 756 N N . HIS A 1 97 ? -4.303 9.603 6.644 1.00 95.94 97 HIS A N 1
ATOM 757 C CA . HIS A 1 97 ? -4.006 10.213 7.951 1.00 95.94 97 HIS A CA 1
ATOM 758 C C . HIS A 1 97 ? -5.264 10.651 8.728 1.00 95.94 97 HIS A C 1
ATOM 760 O O . HIS A 1 97 ? -5.318 10.503 9.947 1.00 95.94 97 HIS A O 1
ATOM 766 N N . SER A 1 98 ? -6.321 11.105 8.039 1.00 96.00 98 SER A N 1
ATOM 767 C CA . SER A 1 98 ? -7.592 11.505 8.673 1.00 96.00 98 SER A CA 1
ATOM 768 C C . SER A 1 98 ? -8.320 10.370 9.404 1.00 96.00 98 SER A C 1
ATOM 770 O O . SER A 1 98 ? -9.291 10.621 10.118 1.00 96.00 98 SER A O 1
ATOM 772 N N . LEU A 1 99 ? -7.924 9.109 9.198 1.00 96.31 99 LEU A N 1
ATOM 773 C CA . LEU A 1 99 ? -8.452 7.998 9.984 1.00 96.31 99 LEU A CA 1
ATOM 774 C C . LEU A 1 99 ? -7.992 8.082 11.449 1.00 96.31 99 LEU A C 1
ATOM 776 O O . LEU A 1 99 ? -8.675 7.543 12.315 1.00 96.31 99 LEU A O 1
ATOM 780 N N . GLY A 1 100 ? -6.861 8.741 11.732 1.00 95.25 100 GLY A N 1
ATOM 781 C CA . GLY A 1 100 ? -6.310 8.867 13.085 1.00 95.25 100 GLY A CA 1
ATOM 782 C C . GLY A 1 100 ? -5.921 7.526 13.716 1.00 95.25 100 GLY A C 1
ATOM 783 O O . GLY A 1 100 ? -5.812 7.423 14.938 1.00 95.25 100 GLY A O 1
ATOM 784 N N . PHE A 1 101 ? -5.750 6.481 12.899 1.00 97.06 101 PHE A N 1
ATOM 785 C CA . PHE A 1 101 ? -5.424 5.146 13.382 1.00 97.06 101 PHE A CA 1
ATOM 786 C C . PHE A 1 101 ? -4.018 5.118 13.978 1.00 97.06 101 PHE A C 1
ATOM 788 O O . PHE A 1 101 ? -3.061 5.587 13.367 1.00 97.06 101 PHE A O 1
ATOM 795 N N . ARG A 1 102 ? -3.889 4.516 15.161 1.00 95.81 102 ARG A N 1
ATOM 796 C CA . ARG A 1 102 ? -2.608 4.371 15.855 1.00 95.81 102 ARG A CA 1
ATOM 797 C C . ARG A 1 102 ? -1.983 3.012 15.521 1.00 95.81 102 ARG A C 1
ATOM 799 O O . ARG A 1 102 ? -2.592 1.999 15.878 1.00 95.81 102 ARG A O 1
ATOM 806 N N . PRO A 1 103 ? -0.763 2.949 14.949 1.00 95.75 103 PRO A N 1
ATOM 807 C CA . PRO A 1 103 ? -0.076 1.685 14.652 1.00 95.75 103 PRO A CA 1
ATOM 808 C C . PRO A 1 103 ? 0.004 0.719 15.844 1.00 95.75 103 PRO A C 1
ATOM 810 O O . PRO A 1 103 ? -0.164 -0.489 15.685 1.00 95.75 103 PRO A O 1
ATOM 813 N N . ALA A 1 104 ? 0.142 1.233 17.071 1.00 95.56 104 ALA A N 1
ATOM 814 C CA . ALA A 1 104 ? 0.150 0.429 18.297 1.00 95.56 104 ALA A CA 1
ATOM 815 C C . ALA A 1 104 ? -1.121 -0.429 18.504 1.00 95.56 104 ALA A C 1
ATOM 817 O O . ALA A 1 104 ? -1.059 -1.499 19.113 1.00 95.56 104 ALA A O 1
ATOM 818 N N . HIS A 1 105 ? -2.276 -0.009 17.974 1.00 97.00 105 HIS A N 1
ATOM 819 C CA . HIS A 1 105 ? -3.528 -0.774 18.052 1.00 97.00 105 HIS A CA 1
ATOM 820 C C . HIS A 1 105 ? -3.593 -1.915 17.029 1.00 97.00 105 HIS A C 1
ATOM 822 O O . HIS A 1 105 ? -4.484 -2.768 17.095 1.00 97.00 105 HIS A O 1
ATOM 828 N N . TRP A 1 106 ? -2.650 -1.981 16.090 1.00 97.81 106 TRP A N 1
ATOM 829 C CA . TRP A 1 106 ? -2.706 -2.919 14.979 1.00 97.81 106 TRP A CA 1
ATOM 830 C C . TRP A 1 106 ? -2.773 -4.374 15.401 1.00 97.81 106 TRP A C 1
ATOM 832 O O . TRP A 1 106 ? -3.600 -5.118 14.881 1.00 97.81 106 TRP A O 1
ATOM 842 N N . LYS A 1 107 ? -1.974 -4.787 16.391 1.00 97.31 107 LYS A N 1
ATOM 843 C CA . LYS A 1 107 ? -2.003 -6.172 16.880 1.00 97.31 107 LYS A CA 1
ATOM 844 C C . LYS A 1 107 ? -3.415 -6.582 17.320 1.00 97.31 107 LYS A C 1
ATOM 846 O O . LYS A 1 107 ? -3.831 -7.708 17.063 1.00 97.31 107 LYS A O 1
ATOM 851 N N . GLN A 1 108 ? -4.159 -5.663 17.937 1.00 97.75 108 GLN A N 1
ATOM 852 C CA . GLN A 1 108 ? -5.521 -5.890 18.415 1.00 97.75 108 GLN A CA 1
ATOM 853 C C . GLN A 1 108 ? -6.548 -5.901 17.276 1.00 97.75 108 GLN A C 1
ATOM 855 O O . GLN A 1 108 ? -7.470 -6.718 17.311 1.00 97.75 108 GLN A O 1
ATOM 860 N N . VAL A 1 109 ? -6.396 -5.026 16.277 1.00 97.88 109 VAL A N 1
ATOM 861 C CA . VAL A 1 109 ? -7.257 -5.012 15.083 1.00 97.88 109 VAL A CA 1
ATOM 862 C C . VAL A 1 109 ? -7.026 -6.263 14.239 1.00 97.88 109 VAL A C 1
ATOM 864 O O . VAL A 1 109 ? -7.978 -6.980 13.939 1.00 97.88 109 VAL A O 1
ATOM 867 N N . ARG A 1 110 ? -5.764 -6.582 13.931 1.00 97.38 110 ARG A N 1
ATOM 868 C CA . ARG A 1 110 ? -5.370 -7.753 13.136 1.00 97.38 110 ARG A CA 1
ATOM 869 C C . ARG A 1 110 ? -5.870 -9.060 13.751 1.00 97.38 110 ARG A C 1
ATOM 871 O O . ARG A 1 110 ? -6.366 -9.913 13.026 1.00 97.38 110 ARG A O 1
ATOM 878 N N . ALA A 1 111 ? -5.801 -9.201 15.077 1.00 96.88 111 ALA A N 1
ATOM 879 C CA . ALA A 1 111 ? -6.286 -10.389 15.786 1.00 96.88 111 ALA A CA 1
ATOM 880 C C . ALA A 1 111 ? -7.812 -10.598 15.709 1.00 96.88 111 ALA A C 1
ATOM 882 O O . ALA A 1 111 ? -8.288 -11.690 15.999 1.00 96.88 111 ALA A O 1
ATOM 883 N N . ARG A 1 112 ? -8.581 -9.565 15.342 1.00 97.25 112 ARG A N 1
ATOM 884 C CA . ARG A 1 112 ? -10.048 -9.606 15.218 1.00 97.25 112 ARG A CA 1
ATOM 885 C C . ARG A 1 112 ? -10.529 -9.696 13.768 1.00 97.25 112 ARG A C 1
ATOM 887 O O . ARG A 1 112 ? -11.735 -9.673 13.533 1.00 97.25 112 ARG A O 1
ATOM 894 N N . LEU A 1 113 ? -9.614 -9.764 12.800 1.00 96.56 113 LEU A N 1
ATOM 895 C CA . LEU A 1 113 ? -9.976 -9.969 11.400 1.00 96.56 113 LEU A CA 1
ATOM 896 C C . LEU A 1 113 ? -10.644 -11.333 11.220 1.00 96.56 113 LEU A C 1
ATOM 898 O O . LEU A 1 113 ? -10.249 -12.322 11.835 1.00 96.56 113 LEU A O 1
ATOM 902 N N . SER A 1 114 ? -11.647 -11.381 10.349 1.00 93.44 114 SER A N 1
ATOM 903 C CA . SER A 1 114 ? -12.419 -12.585 10.063 1.00 93.44 114 SER A CA 1
ATOM 904 C C . SER A 1 114 ? -12.226 -13.022 8.603 1.00 93.44 114 SER A C 1
ATOM 906 O O . SER A 1 114 ? -11.288 -12.609 7.908 1.00 93.44 114 SER A O 1
ATOM 908 N N . ALA A 1 115 ? -13.120 -13.876 8.100 1.00 92.00 115 ALA A N 1
ATOM 909 C CA . ALA A 1 115 ? -13.156 -14.216 6.679 1.00 92.00 115 ALA A CA 1
ATOM 910 C C . ALA A 1 115 ? -13.451 -12.994 5.783 1.00 92.00 115 ALA A C 1
ATOM 912 O O . ALA A 1 115 ? -13.099 -13.015 4.598 1.00 92.00 115 ALA A O 1
ATOM 913 N N . GLY A 1 116 ? -14.087 -11.956 6.341 1.00 94.81 116 GLY A N 1
ATOM 914 C CA . GLY A 1 116 ? -14.496 -10.741 5.648 1.00 94.81 116 GLY A CA 1
ATOM 915 C C . GLY A 1 116 ? -15.531 -10.980 4.545 1.00 94.81 116 GLY A C 1
ATOM 916 O O . GLY A 1 116 ? -15.700 -12.083 4.013 1.00 94.81 116 GLY A O 1
ATOM 917 N N . ARG A 1 117 ? -16.231 -9.917 4.149 1.00 97.75 117 ARG A N 1
ATOM 918 C CA . ARG A 1 117 ? -17.166 -9.956 3.020 1.00 97.75 117 ARG A CA 1
ATOM 919 C C . ARG A 1 117 ? -16.390 -9.880 1.698 1.00 97.75 117 ARG A C 1
ATOM 921 O O . ARG A 1 117 ? -15.623 -8.931 1.526 1.00 97.75 117 ARG A O 1
ATOM 928 N N . PRO A 1 118 ? -16.589 -10.813 0.748 1.00 98.00 118 PRO A N 1
ATOM 929 C CA . PRO A 1 118 ? -16.016 -10.701 -0.589 1.00 98.00 118 PRO A CA 1
ATOM 930 C C . PRO A 1 118 ? -16.462 -9.419 -1.294 1.00 98.00 118 PRO A C 1
ATOM 932 O O . PRO A 1 118 ? -17.635 -9.041 -1.248 1.00 98.00 118 PRO A O 1
ATOM 935 N N . HIS A 1 119 ? -15.528 -8.760 -1.968 1.00 98.00 119 HIS A N 1
ATOM 936 C CA . HIS A 1 119 ? -15.789 -7.566 -2.756 1.00 98.00 119 HIS A CA 1
ATOM 937 C C . HIS A 1 119 ? -14.816 -7.467 -3.935 1.00 98.00 119 HIS A C 1
ATOM 939 O O . HIS A 1 119 ? -13.803 -8.169 -3.994 1.00 98.00 119 HIS A O 1
ATOM 945 N N . LYS A 1 120 ? -15.136 -6.597 -4.892 1.00 97.38 120 LYS A N 1
ATOM 946 C CA . LYS A 1 120 ? -14.318 -6.342 -6.074 1.00 97.38 120 LYS A CA 1
ATOM 947 C C . LYS A 1 120 ? -14.175 -4.841 -6.253 1.00 97.38 120 LYS A C 1
ATOM 949 O O . LYS A 1 120 ? -15.174 -4.131 -6.261 1.00 97.38 120 LYS A O 1
ATOM 954 N N . ILE A 1 121 ? -12.940 -4.397 -6.401 1.00 96.12 121 ILE A N 1
ATOM 955 C CA . ILE A 1 121 ? -12.577 -3.017 -6.692 1.00 96.12 121 ILE A CA 1
ATOM 956 C C . ILE A 1 121 ? -12.128 -2.970 -8.146 1.00 96.12 121 ILE A C 1
ATOM 958 O O . ILE A 1 121 ? -11.371 -3.839 -8.563 1.00 96.12 121 ILE A O 1
ATOM 962 N N . THR A 1 122 ? -12.596 -1.993 -8.914 1.00 95.31 122 THR A N 1
ATOM 963 C CA . THR A 1 122 ? -12.143 -1.770 -10.292 1.00 95.31 122 THR A CA 1
ATOM 964 C C . THR A 1 122 ? -11.410 -0.442 -10.337 1.00 95.31 122 THR A C 1
ATOM 966 O O . THR A 1 122 ? -11.945 0.555 -9.853 1.00 95.31 122 THR A O 1
ATOM 969 N N . LEU A 1 123 ? -10.197 -0.440 -10.883 1.00 93.62 123 LEU A N 1
ATOM 970 C CA . LEU A 1 123 ? -9.418 0.780 -11.041 1.00 93.62 123 LEU A CA 1
ATOM 971 C C . LEU A 1 123 ? -9.983 1.589 -12.216 1.00 93.62 123 LEU A C 1
ATOM 973 O O . LEU A 1 123 ? -10.193 1.011 -13.287 1.00 93.62 123 LEU A O 1
ATOM 977 N N . PRO A 1 124 ? -10.233 2.897 -12.038 1.00 91.94 124 PRO A N 1
ATOM 978 C CA . PRO A 1 124 ? -10.545 3.772 -13.160 1.00 91.94 124 PRO A CA 1
ATOM 979 C C . PRO A 1 124 ? -9.296 4.034 -14.019 1.00 91.94 124 PRO A C 1
ATOM 981 O O . PRO A 1 124 ? -8.166 3.839 -13.567 1.00 91.94 124 PRO A O 1
ATOM 984 N N . ALA A 1 125 ? -9.494 4.515 -15.248 1.00 85.06 125 ALA A N 1
ATOM 985 C CA . ALA A 1 125 ? -8.410 4.830 -16.184 1.00 85.06 125 ALA A CA 1
ATOM 986 C C . ALA A 1 125 ? -7.387 5.840 -15.628 1.00 85.06 125 ALA A C 1
ATOM 988 O O . ALA A 1 125 ? -6.202 5.788 -15.956 1.00 85.06 125 ALA A O 1
ATOM 989 N N . ASP A 1 126 ? -7.845 6.740 -14.759 1.00 85.19 126 ASP A N 1
ATOM 990 C CA . ASP A 1 126 ? -7.080 7.802 -14.108 1.00 85.19 126 ASP A CA 1
ATOM 991 C C . ASP A 1 126 ? -6.692 7.462 -12.656 1.00 85.19 126 ASP A C 1
ATOM 993 O O . ASP A 1 126 ? -6.381 8.360 -11.875 1.00 85.19 126 ASP A O 1
ATOM 997 N N . ALA A 1 127 ? -6.700 6.175 -12.272 1.00 86.81 127 ALA A N 1
ATOM 998 C CA . ALA A 1 127 ? -6.437 5.744 -10.896 1.00 86.81 127 ALA A CA 1
ATOM 999 C C . ALA A 1 127 ? -5.126 6.312 -10.331 1.00 86.81 127 ALA A C 1
ATOM 1001 O O . ALA A 1 127 ? -5.092 6.814 -9.211 1.00 86.81 127 ALA A O 1
ATOM 1002 N N . LEU A 1 128 ? -4.047 6.253 -11.106 1.00 91.62 128 LEU A N 1
ATOM 1003 C CA . LEU A 1 128 ? -2.757 6.811 -10.718 1.00 91.62 128 LEU A CA 1
ATOM 1004 C C . LEU A 1 128 ? -2.465 8.023 -11.612 1.00 91.62 128 LEU A C 1
ATOM 1006 O O . LEU A 1 128 ? -2.051 7.829 -12.766 1.00 91.62 128 LEU A O 1
ATOM 1010 N N . PRO A 1 129 ? -2.741 9.254 -11.136 1.00 89.69 129 PRO A N 1
ATOM 1011 C CA . PRO A 1 129 ? -2.433 10.451 -11.901 1.00 89.69 129 PRO A CA 1
ATOM 1012 C C . PRO A 1 129 ? -0.920 10.562 -12.106 1.00 89.69 129 PRO A C 1
ATOM 1014 O O . PRO A 1 129 ? -0.128 10.141 -11.264 1.00 89.69 129 PRO A O 1
ATOM 1017 N N . VAL A 1 130 ? -0.540 11.119 -13.251 1.00 85.81 130 VAL A N 1
ATOM 1018 C CA . VAL A 1 130 ? 0.838 11.510 -13.552 1.00 85.81 130 VAL A CA 1
ATOM 1019 C C . VAL A 1 130 ? 0.843 13.025 -13.599 1.00 85.81 130 VAL A C 1
ATOM 1021 O O . VAL A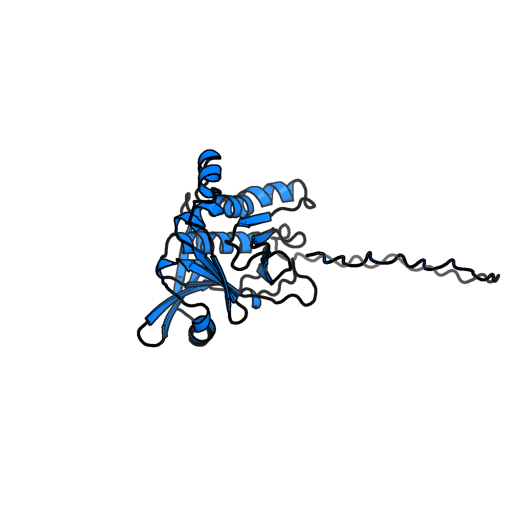 1 130 ? -0.011 13.618 -14.262 1.00 85.81 130 VAL A O 1
ATOM 1024 N N . PHE A 1 131 ? 1.763 13.631 -12.863 1.00 86.31 131 PHE A N 1
ATOM 1025 C CA . PHE A 1 131 ? 1.920 15.074 -12.815 1.00 86.31 131 PHE A CA 1
ATOM 1026 C C . PHE A 1 131 ? 3.134 15.508 -13.637 1.00 86.31 131 PHE A C 1
ATOM 1028 O O . PHE A 1 131 ? 3.974 14.686 -13.997 1.00 86.31 131 PHE A O 1
ATOM 1035 N N . ASP A 1 132 ? 3.183 16.793 -13.973 1.00 84.69 132 ASP A N 1
ATOM 1036 C CA . ASP A 1 132 ? 4.315 17.386 -14.677 1.00 84.69 132 ASP A CA 1
ATOM 1037 C C . ASP A 1 132 ? 5.496 17.677 -13.736 1.00 84.69 132 ASP A C 1
ATOM 1039 O O . ASP A 1 132 ? 5.398 17.598 -12.506 1.00 84.69 132 ASP A O 1
ATOM 1043 N N . ASP A 1 133 ? 6.635 18.030 -14.3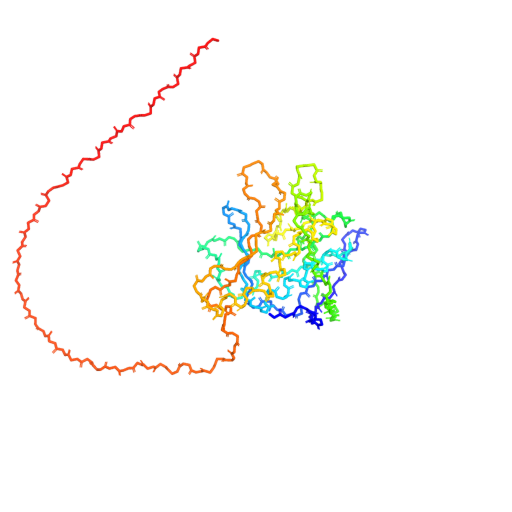33 1.00 82.75 133 ASP A N 1
ATOM 1044 C CA . ASP A 1 133 ? 7.865 18.330 -13.600 1.00 82.75 133 ASP A CA 1
ATOM 1045 C C . ASP A 1 133 ? 7.687 19.505 -12.628 1.00 82.75 133 ASP A C 1
ATOM 1047 O O . ASP A 1 133 ? 8.234 19.492 -11.526 1.00 82.75 133 ASP A O 1
ATOM 1051 N N . GLU A 1 134 ? 6.889 20.514 -12.992 1.00 83.75 134 GLU A N 1
ATOM 1052 C CA . GLU A 1 134 ? 6.642 21.671 -12.128 1.00 83.75 134 GLU A CA 1
ATOM 1053 C C . GLU A 1 134 ? 5.904 21.260 -10.846 1.00 83.75 134 GLU A C 1
ATOM 1055 O O . GLU A 1 134 ? 6.250 21.693 -9.741 1.00 83.75 134 GLU A O 1
ATOM 1060 N N . HIS A 1 135 ? 4.913 20.376 -10.963 1.00 85.75 135 HIS A N 1
ATOM 1061 C CA . HIS A 1 135 ? 4.249 19.779 -9.813 1.00 85.75 135 HIS A CA 1
ATOM 1062 C C . HIS A 1 135 ? 5.210 18.950 -8.968 1.00 85.75 135 HIS A C 1
ATOM 1064 O O . HIS A 1 135 ? 5.183 19.077 -7.745 1.00 85.75 135 HIS A O 1
ATOM 1070 N N . HIS A 1 136 ? 6.094 18.163 -9.584 1.00 78.56 136 HIS A N 1
ATOM 1071 C CA . HIS A 1 136 ? 7.112 17.403 -8.855 1.00 78.56 136 HIS A CA 1
ATOM 1072 C C . HIS A 1 136 ? 8.077 18.307 -8.075 1.00 78.56 136 HIS A C 1
ATOM 1074 O O . HIS A 1 136 ? 8.395 18.016 -6.917 1.00 78.56 136 HIS A O 1
ATOM 1080 N N . VAL A 1 137 ? 8.487 19.443 -8.642 1.00 79.88 137 VAL A N 1
ATOM 1081 C CA . VAL A 1 137 ? 9.308 20.443 -7.938 1.00 79.88 137 VAL A CA 1
ATOM 1082 C C . VAL A 1 137 ? 8.556 21.017 -6.734 1.00 79.88 137 VAL A C 1
ATOM 1084 O O . VAL A 1 137 ? 9.120 21.126 -5.645 1.00 79.88 137 VAL A O 1
ATOM 1087 N N . ARG A 1 138 ? 7.264 21.334 -6.881 1.00 81.06 138 ARG A N 1
ATOM 1088 C CA . ARG A 1 138 ? 6.446 21.824 -5.758 1.00 81.06 138 ARG A CA 1
ATOM 1089 C C . ARG A 1 138 ? 6.249 20.756 -4.682 1.00 81.06 138 ARG A C 1
ATOM 1091 O O . ARG A 1 138 ? 6.370 21.060 -3.498 1.00 81.06 138 ARG A O 1
ATOM 1098 N N . ALA A 1 139 ? 5.978 19.516 -5.080 1.00 78.75 139 ALA A N 1
ATOM 1099 C CA . ALA A 1 139 ? 5.749 18.400 -4.166 1.00 78.75 139 ALA A CA 1
ATOM 1100 C C . ALA A 1 139 ? 7.014 18.007 -3.383 1.00 78.75 139 ALA A C 1
ATOM 1102 O O . ALA A 1 139 ? 6.922 17.640 -2.213 1.00 78.75 139 ALA A O 1
ATOM 1103 N N . SER A 1 140 ? 8.195 18.132 -3.992 1.00 76.44 140 SER A N 1
ATOM 1104 C CA . SER A 1 140 ? 9.486 17.871 -3.336 1.00 76.44 140 SER A CA 1
ATOM 1105 C C . SER A 1 140 ? 9.989 19.040 -2.482 1.00 76.44 140 SER A C 1
ATOM 1107 O O . SER A 1 140 ? 10.968 18.893 -1.742 1.00 76.44 140 SER A O 1
ATOM 1109 N N . HIS A 1 141 ? 9.319 20.197 -2.528 1.00 78.62 141 HIS A N 1
ATOM 1110 C CA . HIS A 1 141 ? 9.712 21.357 -1.740 1.00 78.62 141 HIS A CA 1
ATOM 1111 C C . HIS A 1 141 ? 9.693 21.041 -0.236 1.00 78.62 141 HIS A C 1
ATOM 1113 O O . HIS A 1 141 ? 8.829 20.323 0.275 1.00 78.62 141 HIS A O 1
ATOM 1119 N N . LYS A 1 142 ? 10.650 21.604 0.508 1.00 77.44 142 LYS A N 1
ATOM 1120 C CA . LYS A 1 142 ? 10.785 21.385 1.961 1.00 77.44 142 LYS A CA 1
ATOM 1121 C C . LYS A 1 142 ? 9.559 21.830 2.766 1.00 77.44 142 LYS A C 1
ATOM 1123 O O . LYS A 1 142 ? 9.297 21.273 3.823 1.00 77.44 142 LYS A O 1
ATOM 1128 N N . ASP A 1 143 ? 8.816 22.803 2.242 1.00 80.94 143 ASP A N 1
ATOM 1129 C CA . ASP A 1 143 ? 7.618 23.345 2.887 1.00 80.94 143 ASP A CA 1
ATOM 1130 C C . ASP A 1 143 ? 6.353 22.548 2.520 1.00 80.94 143 ASP A C 1
ATOM 1132 O O . ASP A 1 143 ? 5.275 22.836 3.039 1.00 80.94 143 ASP A O 1
ATOM 1136 N N . ASN A 1 144 ? 6.459 21.544 1.636 1.00 80.62 144 ASN A N 1
ATOM 1137 C CA . ASN A 1 144 ? 5.354 20.631 1.381 1.00 80.62 144 ASN A CA 1
ATOM 1138 C C . ASN A 1 144 ? 5.192 19.668 2.564 1.00 80.62 144 ASN A C 1
ATOM 1140 O O . ASN A 1 144 ? 6.041 18.805 2.806 1.00 80.62 144 ASN A O 1
ATOM 1144 N N . LEU A 1 145 ? 4.069 19.817 3.264 1.00 82.94 145 LEU A N 1
ATOM 1145 C CA . LEU A 1 145 ? 3.693 19.004 4.418 1.00 82.94 145 LEU A CA 1
ATOM 1146 C C . LEU A 1 145 ? 2.883 17.756 4.029 1.00 82.94 145 LEU A C 1
ATOM 1148 O O . LEU A 1 145 ? 2.703 16.872 4.863 1.00 82.94 145 LEU A O 1
ATOM 1152 N N . ASP A 1 146 ? 2.413 17.651 2.781 1.00 88.25 146 ASP A N 1
ATOM 1153 C CA . ASP A 1 146 ? 1.709 16.471 2.267 1.00 88.25 146 ASP A CA 1
ATOM 1154 C C . ASP A 1 146 ? 2.706 15.370 1.879 1.00 88.25 146 ASP A C 1
ATOM 1156 O O . ASP A 1 146 ? 2.896 15.046 0.702 1.00 88.25 146 ASP A O 1
ATOM 1160 N N . ARG A 1 147 ? 3.357 14.800 2.898 1.00 89.50 147 ARG A N 1
ATOM 1161 C CA . ARG A 1 147 ? 4.316 13.696 2.779 1.00 89.50 147 ARG A CA 1
ATOM 1162 C C . ARG A 1 147 ? 3.728 12.392 3.303 1.00 89.50 147 ARG A C 1
ATOM 1164 O O . ARG A 1 147 ? 2.800 12.376 4.114 1.00 89.50 147 ARG A O 1
ATOM 1171 N N . LEU A 1 148 ? 4.272 11.279 2.823 1.00 94.19 148 LEU A N 1
ATOM 1172 C CA . LEU A 1 148 ? 3.942 9.959 3.343 1.00 94.19 148 LEU A CA 1
ATOM 1173 C C . LEU A 1 148 ? 4.754 9.697 4.605 1.00 94.19 148 LEU A C 1
ATOM 1175 O O . LEU A 1 148 ? 5.968 9.574 4.547 1.00 94.19 148 LEU A O 1
ATOM 1179 N N . HIS A 1 149 ? 4.098 9.561 5.746 1.00 92.50 149 HIS A N 1
ATOM 1180 C CA . HIS A 1 149 ? 4.746 9.109 6.971 1.00 92.50 149 HIS A CA 1
ATOM 1181 C C . HIS A 1 149 ? 4.739 7.588 7.040 1.00 92.50 149 HIS A C 1
ATOM 1183 O O . HIS A 1 149 ? 3.865 6.931 6.466 1.00 92.50 149 HIS A O 1
ATOM 1189 N N . TRP A 1 150 ? 5.663 7.016 7.803 1.00 93.38 150 TRP A N 1
ATOM 1190 C CA . TRP A 1 150 ? 5.698 5.576 8.007 1.00 93.38 150 TRP A CA 1
ATOM 1191 C C . TRP A 1 150 ? 5.983 5.183 9.450 1.00 93.38 150 TRP A C 1
ATOM 1193 O O . TRP A 1 150 ? 6.450 5.972 10.257 1.00 93.38 150 TRP A O 1
ATOM 1203 N N . ASP A 1 151 ? 5.654 3.956 9.816 1.00 92.38 151 ASP A N 1
ATOM 1204 C CA . ASP A 1 151 ? 6.002 3.400 11.125 1.00 92.38 151 ASP A CA 1
ATOM 1205 C C . ASP A 1 151 ? 6.021 1.876 11.027 1.00 92.38 151 ASP A C 1
ATOM 1207 O O . ASP A 1 151 ? 5.432 1.302 10.107 1.00 92.38 151 ASP A O 1
ATOM 1211 N N . ILE A 1 152 ? 6.660 1.200 11.976 1.00 93.19 152 ILE A N 1
ATOM 1212 C CA . ILE A 1 152 ? 6.619 -0.257 12.073 1.00 93.19 152 ILE A CA 1
ATOM 1213 C C . ILE A 1 152 ? 6.052 -0.663 13.429 1.00 93.19 152 ILE A C 1
ATOM 1215 O O . ILE A 1 152 ? 6.661 -0.462 14.477 1.00 93.19 152 ILE A O 1
ATOM 1219 N N . ALA A 1 153 ? 4.913 -1.357 13.401 1.00 94.75 153 ALA A N 1
ATOM 1220 C CA . ALA A 1 153 ? 4.295 -1.927 14.591 1.00 94.75 153 ALA A CA 1
ATOM 1221 C C . ALA A 1 153 ? 3.839 -3.368 14.339 1.00 94.75 153 ALA A C 1
ATOM 1223 O O . ALA A 1 153 ? 3.146 -3.664 13.371 1.00 94.75 153 ALA A O 1
ATOM 1224 N N . ALA A 1 154 ? 4.200 -4.281 15.248 1.00 95.62 154 ALA A N 1
ATOM 1225 C CA . ALA A 1 154 ? 3.793 -5.692 15.206 1.00 95.62 154 ALA A CA 1
ATOM 1226 C C . ALA A 1 154 ? 4.087 -6.412 13.863 1.00 95.62 154 ALA A C 1
ATOM 1228 O O . ALA A 1 154 ? 3.227 -7.129 13.337 1.00 95.62 154 ALA A O 1
ATOM 1229 N N . ASP A 1 155 ? 5.311 -6.247 13.344 1.00 95.44 155 ASP A N 1
ATOM 1230 C CA . ASP A 1 155 ? 5.776 -6.755 12.037 1.00 95.44 155 ASP A CA 1
ATOM 1231 C C . ASP A 1 155 ? 4.926 -6.250 10.865 1.00 95.44 155 ASP A C 1
ATOM 1233 O O . ASP A 1 155 ? 4.528 -7.002 9.973 1.00 95.44 155 ASP A O 1
ATOM 1237 N N . THR A 1 156 ? 4.544 -4.982 10.911 1.00 97.56 156 THR A N 1
ATOM 1238 C CA . THR A 1 156 ? 3.745 -4.349 9.868 1.00 97.56 156 THR A CA 1
ATOM 1239 C C . THR A 1 156 ? 4.249 -2.941 9.663 1.00 97.56 156 THR A C 1
ATOM 1241 O O . THR A 1 156 ? 4.295 -2.168 10.619 1.00 97.56 156 THR A O 1
ATOM 1244 N N . MET A 1 157 ? 4.626 -2.642 8.426 1.00 96.19 157 MET A N 1
ATOM 1245 C CA . MET A 1 157 ? 4.911 -1.292 7.978 1.00 96.19 157 MET A CA 1
ATOM 1246 C C . MET A 1 157 ? 3.592 -0.569 7.726 1.00 96.19 157 MET A C 1
ATOM 1248 O O . MET A 1 157 ? 2.707 -1.088 7.044 1.00 96.19 157 MET A O 1
ATOM 1252 N N . PHE A 1 158 ? 3.469 0.627 8.272 1.00 97.50 158 PHE A N 1
ATOM 1253 C CA . PHE A 1 158 ? 2.391 1.560 7.999 1.00 97.50 158 PHE A CA 1
ATOM 1254 C C . PHE A 1 158 ? 2.909 2.614 7.043 1.00 97.50 158 PHE A C 1
ATOM 1256 O O . PHE A 1 158 ? 3.995 3.134 7.265 1.00 97.50 158 PHE A O 1
ATOM 1263 N N . VAL A 1 159 ? 2.125 2.944 6.025 1.00 97.44 159 VAL A N 1
ATOM 1264 C CA . VAL A 1 159 ? 2.316 4.142 5.207 1.00 97.44 159 VAL A CA 1
ATOM 1265 C C . VAL A 1 159 ? 1.061 4.986 5.378 1.00 97.44 159 VAL A C 1
ATOM 1267 O O . VAL A 1 159 ? -0.060 4.515 5.169 1.00 97.44 159 VAL A O 1
ATOM 1270 N N . VAL A 1 160 ? 1.243 6.212 5.851 1.00 97.12 160 VAL A N 1
ATOM 1271 C CA . VAL A 1 160 ? 0.182 7.125 6.272 1.00 97.12 160 VAL A CA 1
ATOM 1272 C C . VAL A 1 160 ? 0.325 8.412 5.482 1.00 97.12 160 VAL A C 1
ATOM 1274 O O . VAL A 1 160 ? 1.359 9.062 5.549 1.00 97.12 160 VAL A O 1
ATOM 1277 N N . GLY A 1 161 ? -0.720 8.818 4.772 1.00 96.44 161 GLY A N 1
ATOM 1278 C CA . GLY A 1 161 ? -0.662 10.030 3.957 1.00 96.44 161 GLY A CA 1
ATOM 1279 C C . GLY A 1 161 ? -2.020 10.652 3.715 1.00 96.44 161 GLY A C 1
ATOM 1280 O O . GLY A 1 161 ? -3.052 10.032 3.976 1.00 96.44 161 GLY A O 1
ATOM 1281 N N . SER A 1 162 ? -2.025 11.886 3.222 1.00 96.69 162 SER A N 1
ATOM 1282 C CA . SER A 1 162 ? -3.200 12.490 2.595 1.00 96.69 162 SER A CA 1
ATOM 1283 C C . SER A 1 162 ? -3.405 11.932 1.191 1.00 96.69 162 SER A C 1
ATOM 1285 O O . SER A 1 162 ? -2.534 11.262 0.632 1.00 96.69 162 SER A O 1
ATOM 1287 N N . ARG A 1 163 ? -4.561 12.222 0.589 1.00 96.06 163 ARG A N 1
ATOM 1288 C CA . ARG A 1 163 ? -4.775 11.956 -0.837 1.00 96.06 163 ARG A CA 1
ATOM 1289 C C . ARG A 1 163 ? -3.648 12.548 -1.691 1.00 96.06 163 ARG A C 1
ATOM 1291 O O . ARG A 1 163 ? -3.136 11.841 -2.551 1.00 96.06 163 ARG A O 1
ATOM 1298 N N . ALA A 1 164 ? -3.266 13.799 -1.430 1.00 94.31 164 ALA A N 1
ATOM 1299 C CA . ALA A 1 164 ? -2.210 14.482 -2.171 1.00 94.31 164 ALA A CA 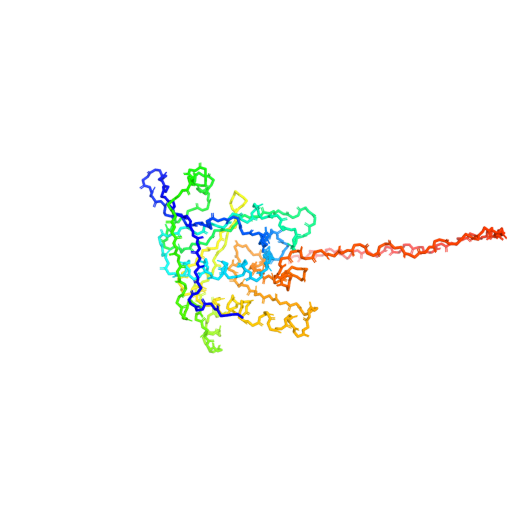1
ATOM 1300 C C . ALA A 1 164 ? -0.864 13.761 -2.019 1.00 94.31 164 ALA A C 1
ATOM 1302 O O . ALA A 1 164 ? -0.208 13.502 -3.021 1.00 94.31 164 ALA A O 1
ATOM 1303 N N . ALA A 1 165 ? -0.504 13.336 -0.803 1.00 94.81 165 ALA A N 1
ATOM 1304 C CA . ALA A 1 165 ? 0.727 12.583 -0.558 1.00 94.81 165 ALA A CA 1
ATOM 1305 C C . ALA A 1 165 ? 0.789 11.271 -1.366 1.00 94.81 165 ALA A C 1
ATOM 1307 O O . ALA A 1 165 ? 1.795 10.984 -2.007 1.00 94.81 165 ALA A O 1
ATOM 1308 N N . TYR A 1 166 ? -0.301 10.492 -1.399 1.00 96.88 166 TYR A N 1
ATOM 1309 C CA . TYR A 1 166 ? -0.355 9.274 -2.219 1.00 96.88 166 TYR A CA 1
ATOM 1310 C C . TYR A 1 166 ? -0.327 9.566 -3.722 1.00 96.88 166 TYR A C 1
ATOM 1312 O O . TYR A 1 166 ? 0.302 8.820 -4.472 1.00 96.88 166 TYR A O 1
ATOM 1320 N N . GLU A 1 167 ? -1.031 10.608 -4.174 1.00 95.19 167 GLU A N 1
ATOM 1321 C CA . GLU A 1 167 ? -1.086 10.984 -5.589 1.00 95.19 167 GLU A CA 1
ATOM 1322 C C . GLU A 1 167 ? 0.269 11.506 -6.088 1.00 95.19 167 GLU A C 1
ATOM 1324 O O . GLU A 1 167 ? 0.659 11.161 -7.199 1.00 95.19 167 GLU A O 1
ATOM 1329 N N . ASN A 1 168 ? 1.028 12.240 -5.268 1.00 92.88 168 ASN A N 1
ATOM 1330 C CA . ASN A 1 168 ? 2.370 12.725 -5.618 1.00 92.88 168 ASN A CA 1
ATOM 1331 C C . ASN A 1 168 ? 3.341 11.580 -5.957 1.00 92.88 168 ASN A C 1
ATOM 1333 O O . ASN A 1 168 ? 4.146 11.699 -6.877 1.00 92.88 168 ASN A O 1
ATOM 1337 N N . GLU A 1 169 ? 3.211 10.446 -5.267 1.00 94.12 169 GLU A N 1
ATOM 1338 C CA . GLU A 1 169 ? 4.037 9.251 -5.481 1.00 94.12 169 GLU A CA 1
ATOM 1339 C C . GLU A 1 169 ? 3.427 8.263 -6.498 1.00 94.12 169 GLU A C 1
ATOM 1341 O O . GLU A 1 169 ? 4.067 7.291 -6.911 1.00 94.12 169 GLU A O 1
ATOM 1346 N N . ALA A 1 170 ? 2.182 8.491 -6.938 1.00 94.81 170 ALA A N 1
ATOM 1347 C CA . ALA A 1 170 ? 1.432 7.558 -7.779 1.00 94.81 170 ALA A CA 1
ATOM 1348 C C . ALA A 1 170 ? 2.068 7.343 -9.159 1.00 94.81 170 ALA A C 1
ATOM 1350 O O . ALA A 1 170 ? 1.988 6.235 -9.695 1.00 94.81 170 ALA A O 1
ATOM 1351 N N . GLY A 1 171 ? 2.730 8.364 -9.715 1.00 93.81 171 GLY A N 1
ATOM 1352 C CA . GLY A 1 171 ? 3.450 8.265 -10.987 1.00 93.81 171 GLY A CA 1
ATOM 1353 C C . GLY A 1 171 ? 4.552 7.201 -10.960 1.00 93.81 171 GLY A C 1
ATOM 1354 O O . GLY A 1 171 ? 4.682 6.432 -11.911 1.00 93.81 171 GLY A O 1
ATOM 1355 N N . LYS A 1 172 ? 5.269 7.071 -9.836 1.00 94.62 172 LYS A N 1
ATOM 1356 C CA . LYS A 1 172 ? 6.340 6.077 -9.657 1.00 94.62 172 LYS A CA 1
ATOM 1357 C C . LYS A 1 172 ? 5.776 4.652 -9.637 1.00 94.62 172 LYS A C 1
ATOM 1359 O O . LYS A 1 172 ? 6.250 3.778 -10.360 1.00 94.62 172 LYS A O 1
ATOM 1364 N N . ILE A 1 173 ? 4.690 4.435 -8.889 1.00 96.19 173 ILE A N 1
ATOM 1365 C CA . ILE A 1 173 ? 3.966 3.151 -8.869 1.00 96.19 173 ILE A CA 1
ATOM 1366 C C . ILE A 1 173 ? 3.372 2.827 -10.247 1.00 96.19 173 ILE A C 1
ATOM 1368 O O . ILE A 1 173 ? 3.396 1.674 -10.681 1.00 96.19 173 ILE A O 1
ATOM 1372 N N . ARG A 1 174 ? 2.852 3.828 -10.965 1.00 95.38 174 ARG A N 1
ATOM 1373 C CA . ARG A 1 174 ? 2.337 3.638 -12.323 1.00 95.38 174 ARG A CA 1
ATOM 1374 C C . ARG A 1 174 ? 3.443 3.205 -13.281 1.00 95.38 174 ARG A C 1
ATOM 1376 O O . ARG A 1 174 ? 3.232 2.229 -13.996 1.00 95.38 174 ARG A O 1
ATOM 1383 N N . GLY A 1 175 ? 4.602 3.862 -13.257 1.00 94.00 175 GLY A N 1
ATOM 1384 C CA . GLY A 1 175 ? 5.754 3.486 -14.081 1.00 94.00 175 GLY A CA 1
ATOM 1385 C C . GLY A 1 175 ? 6.211 2.047 -13.823 1.00 94.00 175 GLY A C 1
ATOM 1386 O O . GLY A 1 175 ? 6.428 1.283 -14.765 1.00 94.00 175 GLY A O 1
ATOM 1387 N N . LEU A 1 176 ? 6.214 1.618 -12.554 1.00 94.00 176 LEU A N 1
ATOM 1388 C CA . LEU A 1 176 ? 6.502 0.229 -12.177 1.00 94.00 176 LEU A CA 1
ATOM 1389 C C . LEU A 1 176 ? 5.549 -0.787 -12.833 1.00 94.00 176 LEU A C 1
ATOM 1391 O O . LEU A 1 176 ? 5.952 -1.897 -13.172 1.00 94.00 176 LEU A O 1
ATOM 1395 N N . VAL A 1 177 ? 4.271 -0.450 -13.004 1.00 93.88 177 VAL A N 1
ATOM 1396 C CA . VAL A 1 177 ? 3.276 -1.382 -13.565 1.00 93.88 177 VAL A CA 1
ATOM 1397 C C . VAL A 1 177 ? 3.167 -1.278 -15.087 1.00 93.88 177 VAL A C 1
ATOM 1399 O O . VAL A 1 177 ? 2.976 -2.288 -15.782 1.00 93.88 177 VAL A O 1
ATOM 1402 N N . GLU A 1 178 ? 3.214 -0.059 -15.615 1.00 93.12 178 GLU A N 1
ATOM 1403 C CA . GLU A 1 178 ? 2.923 0.211 -17.019 1.00 93.12 178 GLU A CA 1
ATOM 1404 C C . GLU A 1 178 ? 4.178 0.143 -17.893 1.00 93.12 178 GLU A C 1
ATOM 1406 O O . GLU A 1 178 ? 4.099 -0.471 -18.966 1.00 93.12 178 GLU A O 1
ATOM 1411 N N . ASP A 1 179 ? 5.316 0.641 -17.398 1.00 92.56 179 ASP A N 1
ATOM 1412 C CA . ASP A 1 179 ? 6.539 0.856 -18.180 1.00 92.56 179 ASP A CA 1
ATOM 1413 C C . ASP A 1 179 ? 7.591 -0.235 -17.938 1.00 92.56 179 ASP A C 1
ATOM 1415 O O . ASP A 1 179 ? 8.107 -0.804 -18.904 1.00 92.56 179 ASP A O 1
ATOM 1419 N N . CYS A 1 180 ? 7.835 -0.622 -16.677 1.00 91.06 180 CYS A N 1
ATOM 1420 C CA . CYS A 1 180 ? 8.829 -1.651 -16.333 1.00 91.06 180 CYS A CA 1
ATOM 1421 C C . CYS A 1 180 ? 8.692 -2.975 -17.098 1.00 91.06 180 CYS A C 1
ATOM 1423 O O . CYS A 1 180 ? 9.721 -3.501 -17.523 1.00 91.06 180 CYS A O 1
ATOM 1425 N N . PRO A 1 181 ? 7.485 -3.528 -17.356 1.00 89.12 181 PRO A N 1
ATOM 1426 C CA . PRO A 1 181 ? 7.372 -4.737 -18.170 1.00 89.12 181 PRO A CA 1
ATOM 1427 C C . PRO A 1 181 ? 8.002 -4.606 -19.561 1.00 89.12 181 PRO A C 1
ATOM 1429 O O . PRO A 1 181 ? 8.506 -5.589 -20.093 1.00 89.12 181 PRO A O 1
ATOM 1432 N N . SER A 1 182 ? 7.953 -3.413 -20.153 1.00 88.25 182 SER A N 1
ATOM 1433 C CA . SER A 1 182 ? 8.515 -3.133 -21.476 1.00 88.25 182 SER A CA 1
ATOM 1434 C C . SER A 1 182 ? 10.038 -3.032 -21.407 1.00 88.25 182 SER A C 1
ATOM 1436 O O . SER A 1 182 ? 10.722 -3.621 -22.240 1.00 88.25 182 SER A O 1
ATOM 1438 N N . HIS A 1 183 ? 10.564 -2.347 -20.385 1.00 87.94 183 HIS A N 1
ATOM 1439 C CA . HIS A 1 183 ? 12.006 -2.250 -20.142 1.00 87.94 183 HIS A CA 1
ATOM 1440 C C . HIS A 1 18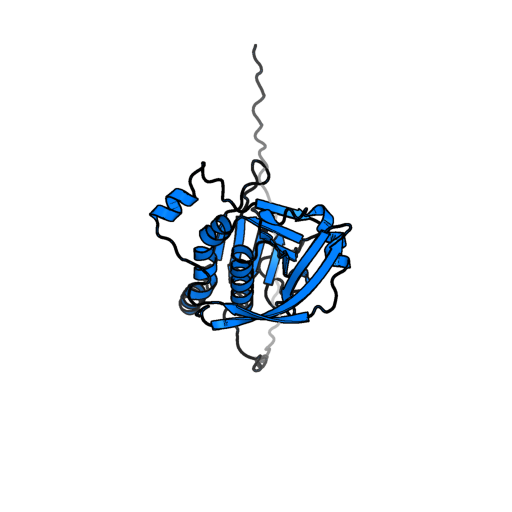3 ? 12.626 -3.627 -19.892 1.00 87.94 183 HIS A C 1
ATOM 1442 O O . HIS A 1 183 ? 13.579 -3.995 -20.569 1.00 87.94 183 HIS A O 1
ATOM 1448 N N . LEU A 1 184 ? 12.016 -4.434 -19.022 1.00 87.56 184 LEU A N 1
ATOM 1449 C CA . LEU A 1 184 ? 12.489 -5.785 -18.705 1.00 87.56 184 LEU A CA 1
ATOM 1450 C C . LEU A 1 184 ? 12.351 -6.760 -19.881 1.00 87.56 184 LEU A C 1
ATOM 1452 O O . LEU A 1 184 ? 13.129 -7.699 -20.003 1.00 87.56 184 LEU A O 1
ATOM 1456 N N . ALA A 1 185 ? 11.366 -6.565 -20.763 1.00 87.00 185 ALA A N 1
ATOM 1457 C CA . ALA A 1 185 ? 11.263 -7.356 -21.988 1.00 87.00 185 ALA A CA 1
ATOM 1458 C C . ALA A 1 185 ? 12.370 -7.016 -23.001 1.00 87.00 185 ALA A C 1
ATOM 1460 O O . ALA A 1 185 ? 12.749 -7.879 -23.792 1.00 87.00 185 ALA A O 1
ATOM 1461 N N . HIS A 1 186 ? 12.863 -5.773 -22.993 1.00 88.31 186 HIS A N 1
ATOM 1462 C CA . HIS A 1 186 ? 13.967 -5.333 -23.842 1.00 88.31 186 HIS A CA 1
ATOM 1463 C C . HIS A 1 186 ? 15.325 -5.769 -23.281 1.00 88.31 186 HIS A C 1
ATOM 1465 O O . HIS A 1 186 ? 16.131 -6.341 -24.011 1.00 88.31 186 HIS A O 1
ATOM 1471 N N . ASP A 1 187 ? 15.545 -5.544 -21.987 1.00 87.50 187 ASP A N 1
ATOM 1472 C CA . ASP A 1 187 ? 16.730 -5.972 -21.253 1.00 87.50 187 ASP A CA 1
ATOM 1473 C C . ASP A 1 187 ? 16.325 -6.563 -19.889 1.00 87.50 187 ASP A C 1
ATOM 1475 O O . ASP A 1 187 ? 16.077 -5.821 -18.935 1.00 87.50 187 ASP A O 1
ATOM 1479 N N . PRO A 1 188 ? 16.288 -7.903 -19.765 1.00 84.88 188 PRO A N 1
ATOM 1480 C CA . PRO A 1 188 ? 15.950 -8.579 -18.513 1.00 84.88 188 PRO A CA 1
ATOM 1481 C C . PRO A 1 188 ? 16.927 -8.329 -17.361 1.00 84.88 188 PRO A C 1
ATOM 1483 O O . PRO A 1 188 ? 16.621 -8.712 -16.237 1.00 84.88 188 PRO A O 1
ATOM 1486 N N . THR A 1 189 ? 18.107 -7.761 -17.630 1.00 83.62 189 THR A N 1
ATOM 1487 C CA . THR A 1 189 ? 19.116 -7.449 -16.606 1.00 83.62 189 THR A CA 1
ATOM 1488 C C . THR A 1 189 ? 19.010 -6.020 -16.078 1.00 83.62 189 THR A C 1
ATOM 1490 O O . THR A 1 189 ? 19.684 -5.673 -15.109 1.00 83.62 189 THR A O 1
ATOM 1493 N N . THR A 1 190 ? 18.162 -5.189 -16.693 1.00 86.81 190 THR A N 1
ATOM 1494 C CA . THR A 1 190 ? 17.917 -3.822 -16.236 1.00 86.81 190 THR A CA 1
ATOM 1495 C C . THR A 1 190 ? 17.148 -3.837 -14.915 1.00 86.81 190 THR A C 1
ATOM 1497 O O . THR A 1 190 ? 16.073 -4.423 -14.813 1.00 86.81 190 THR A O 1
ATOM 1500 N N . HIS A 1 191 ? 17.657 -3.108 -13.920 1.00 88.69 191 HIS A N 1
ATOM 1501 C CA . HIS A 1 191 ? 16.942 -2.860 -12.668 1.00 88.69 191 HIS A CA 1
ATOM 1502 C C . HIS A 1 191 ? 15.713 -1.984 -12.918 1.00 88.69 191 HIS A C 1
ATOM 1504 O O . HIS A 1 191 ? 15.837 -0.891 -13.476 1.00 88.69 191 HIS A O 1
ATOM 1510 N N . CYS A 1 192 ? 14.533 -2.427 -12.482 1.00 92.06 192 CYS A N 1
ATOM 1511 C CA . CYS A 1 192 ? 13.311 -1.637 -12.606 1.00 92.06 192 CYS A CA 1
ATOM 1512 C C . CYS A 1 192 ? 12.576 -1.526 -11.275 1.00 92.06 192 CYS A C 1
ATOM 1514 O O . CYS A 1 192 ? 12.129 -2.526 -10.708 1.00 92.06 192 CYS A O 1
ATOM 1516 N N . CYS A 1 193 ? 12.434 -0.296 -10.782 1.00 94.00 193 CYS A N 1
ATOM 1517 C CA . CYS A 1 193 ? 11.872 -0.028 -9.468 1.00 94.00 193 CYS A CA 1
ATOM 1518 C C . CYS A 1 193 ? 11.105 1.299 -9.395 1.00 94.00 193 CYS A C 1
ATOM 1520 O O . CYS A 1 193 ? 11.192 2.145 -10.284 1.00 94.00 193 CYS A O 1
ATOM 1522 N N . ALA A 1 194 ? 10.356 1.457 -8.308 1.00 94.94 194 ALA A N 1
ATOM 1523 C CA . ALA A 1 194 ? 9.770 2.704 -7.855 1.00 94.94 194 ALA A CA 1
ATOM 1524 C C . ALA A 1 194 ? 10.351 3.052 -6.481 1.00 94.94 194 ALA A C 1
ATOM 1526 O O . ALA A 1 194 ? 10.199 2.285 -5.532 1.00 94.94 194 ALA A O 1
ATOM 1527 N N . GLU A 1 195 ? 10.988 4.216 -6.385 1.00 93.44 195 GLU A N 1
ATOM 1528 C CA . GLU A 1 195 ? 11.521 4.756 -5.131 1.00 93.44 195 GLU A CA 1
ATOM 1529 C C . GLU A 1 195 ? 10.509 5.720 -4.523 1.00 93.44 195 GLU A C 1
ATOM 1531 O O . GLU A 1 195 ? 10.393 6.870 -4.949 1.00 93.44 195 GLU A O 1
ATOM 1536 N N . ILE A 1 196 ? 9.726 5.242 -3.563 1.00 93.75 196 ILE A N 1
ATOM 1537 C CA . ILE A 1 196 ? 8.697 6.052 -2.916 1.00 93.75 196 ILE A CA 1
ATOM 1538 C C . ILE A 1 196 ? 9.322 6.839 -1.774 1.00 93.75 196 ILE A C 1
ATOM 1540 O O . ILE A 1 196 ? 9.875 6.253 -0.837 1.00 93.75 196 ILE A O 1
ATOM 1544 N N . ASP A 1 197 ? 9.160 8.157 -1.829 1.00 90.25 197 ASP A N 1
ATOM 1545 C CA . ASP A 1 197 ? 9.676 9.052 -0.803 1.00 90.25 197 ASP A CA 1
ATOM 1546 C C . ASP A 1 197 ? 8.777 8.995 0.435 1.00 90.25 197 ASP A C 1
ATOM 1548 O O . ASP A 1 197 ? 7.572 9.262 0.374 1.00 90.25 197 ASP A O 1
ATOM 1552 N N . LEU A 1 198 ? 9.368 8.645 1.577 1.00 89.81 198 LEU A N 1
ATOM 1553 C CA . LEU A 1 198 ? 8.703 8.689 2.870 1.00 89.81 198 LEU A CA 1
ATOM 1554 C C . LEU A 1 198 ? 9.377 9.739 3.752 1.00 89.81 198 LEU A C 1
ATOM 1556 O O . LEU A 1 198 ? 10.588 9.958 3.719 1.00 89.81 198 LEU A O 1
ATOM 1560 N N . ASP A 1 199 ? 8.575 10.393 4.579 1.00 84.50 199 ASP A N 1
ATOM 1561 C CA . ASP A 1 199 ? 9.060 11.342 5.560 1.00 84.50 199 ASP A CA 1
ATOM 1562 C C . ASP A 1 199 ? 9.983 10.610 6.550 1.00 84.50 199 ASP A C 1
ATOM 1564 O O . ASP A 1 199 ? 9.619 9.541 7.065 1.00 84.50 199 ASP A O 1
ATOM 1568 N N . PRO A 1 200 ? 11.195 11.122 6.817 1.00 68.50 200 PRO A N 1
ATOM 1569 C CA . PRO A 1 200 ? 12.100 10.486 7.753 1.00 68.50 200 PRO A CA 1
ATOM 1570 C C . PRO A 1 200 ? 11.510 10.539 9.159 1.00 68.50 200 PRO A C 1
ATOM 1572 O O . PRO A 1 200 ? 11.553 11.552 9.848 1.00 68.50 200 PRO A O 1
ATOM 1575 N N . CYS A 1 201 ? 11.025 9.397 9.638 1.00 58.03 201 CYS A N 1
ATOM 1576 C CA . CYS A 1 201 ? 10.515 9.273 11.002 1.00 58.03 201 CYS A CA 1
ATOM 1577 C C . CYS A 1 201 ? 11.606 9.441 12.071 1.00 58.03 201 CYS A C 1
ATOM 1579 O O . CYS A 1 201 ? 11.293 9.541 13.258 1.00 58.03 201 CYS A O 1
ATOM 1581 N N . ARG A 1 202 ? 12.889 9.446 11.669 1.00 55.31 202 ARG A N 1
ATOM 1582 C CA . ARG A 1 202 ? 14.065 9.671 12.521 1.00 55.31 202 ARG A CA 1
ATOM 1583 C C . ARG A 1 202 ? 15.181 10.385 11.742 1.00 55.31 202 ARG A C 1
ATOM 1585 O O . ARG A 1 202 ? 15.381 10.066 10.568 1.00 55.31 202 ARG A O 1
ATOM 1592 N N . PRO A 1 203 ? 15.967 11.271 12.382 1.00 46.56 203 PRO A N 1
ATOM 1593 C CA . PRO A 1 203 ? 17.164 11.840 11.768 1.00 46.56 203 PRO A CA 1
ATOM 1594 C C . PRO A 1 203 ? 18.132 10.722 11.340 1.00 46.56 203 PRO A C 1
ATOM 1596 O O . PRO A 1 203 ? 18.396 9.812 12.124 1.00 46.56 203 PRO A O 1
ATOM 1599 N N . HIS A 1 204 ? 18.669 10.804 10.119 1.00 47.19 204 HIS A N 1
ATOM 1600 C CA . HIS A 1 204 ? 19.686 9.899 9.540 1.00 47.19 204 HIS A CA 1
ATOM 1601 C C . HIS A 1 204 ? 19.236 8.501 9.085 1.00 47.19 204 HIS A C 1
ATOM 1603 O O . HIS A 1 204 ? 20.083 7.694 8.700 1.00 47.19 204 HIS A O 1
ATOM 1609 N N . HIS A 1 205 ? 17.934 8.216 9.052 1.00 52.50 205 HIS A N 1
ATOM 1610 C CA . HIS A 1 205 ? 17.422 7.056 8.325 1.00 52.50 205 HIS A CA 1
ATOM 1611 C C . HIS A 1 205 ? 17.046 7.481 6.905 1.00 52.50 205 HIS A C 1
ATOM 1613 O O . HIS A 1 205 ? 16.199 8.355 6.731 1.00 52.50 205 HIS A O 1
ATOM 1619 N N . TYR A 1 206 ? 17.657 6.853 5.896 1.00 59.09 206 TYR A N 1
ATOM 1620 C CA . TYR A 1 206 ? 17.039 6.816 4.573 1.00 59.09 206 TYR A CA 1
ATOM 1621 C C . TYR A 1 206 ? 15.643 6.207 4.759 1.00 59.09 206 TYR A C 1
ATOM 1623 O O . TYR A 1 206 ? 15.494 5.154 5.382 1.00 59.09 206 TYR A O 1
ATOM 1631 N N . ALA A 1 207 ? 14.625 6.952 4.343 1.00 71.62 207 ALA A N 1
ATOM 1632 C CA . ALA A 1 207 ? 13.220 6.647 4.564 1.00 71.62 207 ALA A CA 1
ATOM 1633 C C . ALA A 1 207 ? 12.548 6.492 3.201 1.00 71.62 207 ALA A C 1
ATOM 1635 O O . ALA A 1 207 ? 11.768 7.333 2.776 1.00 71.62 207 ALA A O 1
ATOM 1636 N N . GLY A 1 208 ? 12.927 5.438 2.483 1.00 85.88 208 GLY A N 1
ATOM 1637 C CA . GLY A 1 208 ? 12.288 5.057 1.230 1.00 85.88 208 GLY A CA 1
ATOM 1638 C C . GLY A 1 208 ? 11.471 3.783 1.398 1.00 85.88 208 GLY A C 1
ATOM 1639 O O . GLY A 1 208 ? 11.823 2.903 2.193 1.00 85.88 208 GLY A O 1
ATOM 1640 N N . LEU A 1 209 ? 10.390 3.672 0.633 1.00 93.06 209 LEU A N 1
ATOM 1641 C CA . LEU A 1 209 ? 9.871 2.369 0.232 1.00 93.06 209 LEU A CA 1
ATOM 1642 C C . LEU A 1 209 ? 10.357 2.117 -1.193 1.00 93.06 209 LEU A C 1
ATOM 1644 O O . LEU A 1 209 ? 9.816 2.668 -2.151 1.00 93.06 209 LEU A O 1
ATOM 1648 N N . HIS A 1 210 ? 11.378 1.279 -1.307 1.00 93.88 210 HIS A N 1
ATOM 1649 C CA . HIS A 1 210 ? 11.874 0.792 -2.583 1.00 93.88 210 HIS A CA 1
ATOM 1650 C C . HIS A 1 210 ? 10.972 -0.358 -3.033 1.00 93.88 210 HIS A C 1
ATOM 1652 O O . HIS A 1 210 ? 10.779 -1.322 -2.294 1.00 93.88 210 HIS A O 1
ATOM 1658 N N . VAL A 1 211 ? 10.346 -0.238 -4.203 1.00 94.88 211 VAL A N 1
ATOM 1659 C CA . VAL A 1 211 ? 9.516 -1.298 -4.789 1.00 94.88 211 VAL A CA 1
ATOM 1660 C C . VAL A 1 211 ? 10.160 -1.759 -6.084 1.00 94.88 211 VAL A C 1
ATOM 1662 O O . VAL A 1 211 ? 10.155 -1.024 -7.066 1.00 94.88 211 VAL A O 1
ATOM 1665 N N . GLU A 1 212 ? 10.686 -2.974 -6.116 1.00 93.12 212 GLU A N 1
ATOM 1666 C CA . GLU A 1 212 ? 11.432 -3.496 -7.260 1.00 93.12 212 GLU A CA 1
ATOM 1667 C C . GLU A 1 212 ? 10.712 -4.645 -7.963 1.00 93.12 212 GLU A C 1
ATOM 1669 O O . GLU A 1 212 ? 10.022 -5.470 -7.355 1.00 93.12 212 GLU A O 1
ATOM 1674 N N . CYS A 1 213 ? 10.898 -4.713 -9.277 1.00 90.94 213 CYS A N 1
ATOM 1675 C CA . CYS A 1 213 ? 10.525 -5.879 -10.056 1.00 90.94 213 CYS A CA 1
ATOM 1676 C C . CYS A 1 213 ? 11.464 -7.031 -9.695 1.00 90.94 213 CYS A C 1
ATOM 1678 O O . CYS A 1 213 ? 12.676 -6.894 -9.771 1.00 90.94 213 CYS A O 1
ATOM 1680 N N . CYS A 1 214 ? 10.919 -8.183 -9.320 1.00 82.44 214 CYS A N 1
ATOM 1681 C CA . CYS A 1 214 ? 11.736 -9.350 -9.025 1.00 82.44 214 CYS A CA 1
ATOM 1682 C C . CYS A 1 214 ? 12.395 -9.899 -10.300 1.00 82.44 214 CYS A C 1
ATOM 1684 O O . CYS A 1 214 ? 11.714 -10.541 -11.105 1.00 82.44 214 CYS A O 1
ATOM 1686 N N . ASP A 1 215 ? 13.712 -9.739 -10.427 1.00 67.50 215 ASP A N 1
ATOM 1687 C CA . ASP A 1 215 ? 14.519 -10.196 -11.572 1.00 67.50 215 ASP A CA 1
ATOM 1688 C C . ASP A 1 215 ? 14.233 -11.655 -11.982 1.00 67.50 215 ASP A C 1
ATOM 1690 O O . ASP A 1 215 ? 14.099 -11.981 -13.162 1.00 67.50 215 ASP A O 1
ATOM 1694 N N . ASP A 1 216 ? 14.038 -12.543 -11.003 1.00 67.12 216 ASP A N 1
ATOM 1695 C CA . ASP A 1 216 ? 13.813 -13.971 -11.249 1.00 67.12 216 ASP A CA 1
ATOM 1696 C C . ASP A 1 216 ? 12.392 -14.323 -11.714 1.00 67.12 216 ASP A C 1
ATOM 1698 O O . ASP A 1 216 ? 12.192 -15.332 -12.403 1.00 67.12 216 ASP A O 1
ATOM 1702 N N . HIS A 1 217 ? 11.387 -13.540 -11.317 1.00 65.62 217 HIS A N 1
ATOM 1703 C CA . HIS A 1 217 ? 9.977 -13.941 -11.402 1.00 65.62 217 HIS A CA 1
ATOM 1704 C C . HIS A 1 217 ? 9.113 -13.004 -12.248 1.00 65.62 217 HIS A C 1
ATOM 1706 O O . HIS A 1 217 ? 8.068 -13.435 -12.739 1.00 65.62 217 HIS A O 1
ATOM 1712 N N . TYR A 1 218 ? 9.539 -11.762 -12.484 1.00 62.69 218 TYR A N 1
ATOM 1713 C CA . TYR A 1 218 ? 8.706 -10.738 -13.115 1.00 62.69 218 TYR A CA 1
ATOM 1714 C C . TYR A 1 218 ? 8.303 -11.093 -14.557 1.00 62.69 218 TYR A C 1
ATOM 1716 O O . TYR A 1 218 ? 7.158 -10.876 -14.962 1.00 62.69 218 TYR A O 1
ATOM 1724 N N . LEU A 1 219 ? 9.208 -11.721 -15.317 1.00 64.12 219 LEU A N 1
ATOM 1725 C CA . LEU A 1 219 ? 8.960 -12.156 -16.699 1.00 64.12 219 LEU A CA 1
ATOM 1726 C C . LEU A 1 219 ? 8.376 -13.576 -16.814 1.00 64.12 219 LEU A C 1
ATOM 1728 O O . LEU A 1 219 ? 7.920 -13.965 -17.887 1.00 64.12 219 LEU A O 1
ATOM 1732 N N . ARG A 1 220 ? 8.345 -14.368 -15.733 1.00 62.84 220 ARG A N 1
ATOM 1733 C CA . ARG A 1 220 ? 7.961 -15.796 -15.775 1.00 62.84 220 ARG A CA 1
ATOM 1734 C C . ARG A 1 220 ? 6.451 -16.051 -15.713 1.00 62.84 220 ARG A C 1
ATOM 1736 O O . ARG A 1 220 ? 6.029 -17.155 -15.375 1.00 62.84 220 ARG A O 1
ATOM 1743 N N . THR A 1 221 ? 5.612 -15.072 -16.044 1.00 49.00 221 THR A N 1
ATOM 1744 C CA . THR A 1 221 ? 4.153 -15.251 -15.995 1.00 49.00 221 THR A CA 1
ATOM 1745 C C . THR A 1 221 ? 3.652 -16.129 -17.153 1.00 49.00 221 THR A C 1
ATOM 1747 O O . THR A 1 221 ? 3.266 -15.663 -18.220 1.00 49.00 221 THR A O 1
ATOM 1750 N N . GLY A 1 222 ? 3.658 -17.441 -16.909 1.00 41.34 222 GLY A N 1
ATOM 1751 C CA . GLY A 1 222 ? 3.103 -18.514 -17.732 1.00 41.34 222 GLY A CA 1
ATOM 1752 C C . GLY A 1 222 ? 3.215 -19.843 -16.972 1.00 41.34 222 GLY A C 1
ATOM 1753 O O . GLY A 1 222 ? 4.197 -20.072 -16.275 1.00 41.34 222 GLY A O 1
ATOM 1754 N N . SER A 1 223 ? 2.184 -20.689 -17.048 1.00 31.75 223 SER A N 1
ATOM 1755 C CA . SER A 1 223 ? 2.096 -22.020 -16.411 1.00 31.75 223 SER A CA 1
ATOM 1756 C C . SER A 1 223 ? 3.424 -22.810 -16.451 1.00 31.75 223 SER A C 1
ATOM 1758 O O . SER A 1 223 ? 4.131 -22.706 -17.457 1.00 31.75 223 SER A O 1
ATOM 1760 N N . PRO A 1 224 ? 3.774 -23.641 -15.441 1.00 36.31 224 PRO A N 1
ATOM 1761 C CA . PRO A 1 224 ? 5.002 -24.430 -15.462 1.00 36.31 224 PRO A CA 1
ATOM 1762 C C . PRO A 1 224 ? 4.874 -25.567 -16.485 1.00 36.31 224 PRO A C 1
ATOM 1764 O O . PRO A 1 224 ? 4.616 -26.720 -16.146 1.00 36.31 224 PRO A O 1
ATOM 1767 N N . ALA A 1 225 ? 5.060 -25.257 -17.765 1.00 34.62 225 ALA A N 1
ATOM 1768 C CA . ALA A 1 225 ? 5.319 -26.260 -18.779 1.00 34.62 225 ALA A CA 1
ATOM 1769 C C . ALA A 1 225 ? 6.757 -26.751 -18.580 1.00 34.62 225 ALA A C 1
ATOM 1771 O O . ALA A 1 225 ? 7.716 -26.148 -19.054 1.00 34.62 225 ALA A O 1
ATOM 1772 N N . THR A 1 226 ? 6.879 -27.822 -17.793 1.00 40.38 226 THR A N 1
ATOM 1773 C CA . THR A 1 226 ? 7.914 -28.863 -17.882 1.00 40.38 226 THR A CA 1
ATOM 1774 C C . THR A 1 226 ? 9.233 -28.424 -18.521 1.00 40.38 226 THR A C 1
ATOM 1776 O O . THR A 1 226 ? 9.469 -28.659 -19.708 1.00 40.38 226 THR A O 1
ATOM 1779 N N . ARG A 1 227 ? 10.167 -27.908 -17.713 1.00 32.16 227 ARG A N 1
ATOM 1780 C CA . ARG A 1 227 ? 11.583 -28.076 -18.049 1.00 32.16 227 ARG A CA 1
ATOM 1781 C C . ARG A 1 227 ? 11.927 -29.536 -17.777 1.00 32.16 227 ARG A C 1
ATOM 1783 O O . ARG A 1 227 ? 12.136 -29.932 -16.635 1.00 32.16 227 ARG A O 1
ATOM 1790 N N . ARG A 1 228 ? 11.931 -30.347 -18.840 1.00 31.53 228 ARG A N 1
ATOM 1791 C CA . ARG A 1 228 ? 12.651 -31.621 -18.850 1.00 31.53 228 ARG A CA 1
ATOM 1792 C C . ARG A 1 228 ? 14.083 -31.326 -18.417 1.00 31.53 228 ARG A C 1
ATOM 1794 O O . ARG A 1 228 ? 14.778 -30.536 -19.050 1.00 31.53 228 ARG A O 1
ATOM 1801 N N . SER A 1 229 ? 14.491 -31.958 -17.330 1.00 33.12 229 SER A N 1
ATOM 1802 C CA . SER A 1 229 ? 15.881 -32.155 -16.966 1.00 33.12 229 SER A CA 1
ATOM 1803 C C . SER A 1 229 ? 16.586 -32.870 -18.118 1.00 33.12 229 SER A C 1
ATOM 1805 O O . SER A 1 229 ? 16.491 -34.083 -18.277 1.00 33.12 229 SER A O 1
ATOM 1807 N N . SER A 1 230 ? 17.301 -32.120 -18.951 1.00 32.84 230 SER A N 1
ATOM 1808 C CA . SER A 1 230 ? 18.355 -32.679 -19.792 1.00 32.84 230 SER A CA 1
ATOM 1809 C C . SER A 1 230 ? 19.597 -32.872 -18.924 1.00 32.84 230 SER A C 1
ATOM 1811 O O . SER A 1 230 ? 20.549 -32.099 -18.982 1.00 32.84 230 SER A O 1
ATOM 1813 N N . SER A 1 231 ? 19.545 -33.889 -18.066 1.00 35.38 231 SER A N 1
ATOM 1814 C CA . SER A 1 231 ? 20.720 -34.529 -17.488 1.00 35.38 231 SER A CA 1
ATOM 1815 C C . SER A 1 231 ? 21.030 -35.759 -18.333 1.00 35.38 231 SER A C 1
ATOM 1817 O O . SER A 1 231 ? 20.293 -36.738 -18.248 1.00 35.38 231 SER A O 1
ATOM 1819 N N . ALA A 1 232 ? 22.068 -35.683 -19.163 1.00 33.59 232 ALA A N 1
ATOM 1820 C CA . ALA A 1 232 ? 22.961 -36.792 -19.511 1.00 33.59 232 ALA A CA 1
ATOM 1821 C C . ALA A 1 232 ? 23.843 -36.377 -20.696 1.00 33.59 232 ALA A C 1
ATOM 1823 O O . ALA A 1 232 ? 23.404 -36.410 -21.841 1.00 33.59 232 ALA A O 1
ATOM 1824 N N . SER A 1 233 ? 25.101 -36.057 -20.407 1.00 30.75 233 SER A N 1
ATOM 1825 C CA . SER A 1 233 ? 26.204 -36.466 -21.277 1.00 30.75 233 SER A CA 1
ATOM 1826 C C . SER A 1 233 ? 27.193 -37.258 -20.423 1.00 30.75 233 SER A C 1
ATOM 1828 O O . SER A 1 233 ? 27.314 -36.976 -19.227 1.00 30.75 233 SER A O 1
ATOM 1830 N N . PRO A 1 234 ? 27.822 -38.299 -20.988 1.00 34.53 234 PRO A N 1
ATOM 1831 C CA . PRO A 1 234 ? 28.357 -39.410 -20.227 1.00 34.53 234 PRO A CA 1
ATOM 1832 C C . PRO A 1 234 ? 29.765 -39.131 -19.712 1.00 34.53 234 PRO A C 1
ATOM 1834 O O . PRO A 1 234 ? 30.600 -38.510 -20.369 1.00 34.53 234 PRO A O 1
ATOM 1837 N N . SER A 1 235 ? 30.011 -39.656 -18.522 1.00 31.45 235 SER A N 1
ATOM 1838 C CA . SER A 1 235 ? 31.312 -39.840 -17.904 1.00 31.45 235 SER A CA 1
ATOM 1839 C C . SER A 1 235 ? 32.225 -40.705 -18.779 1.00 31.45 235 SER A C 1
ATOM 1841 O O . SER A 1 235 ? 31.839 -41.787 -19.217 1.00 31.45 235 SER A O 1
ATOM 1843 N N . THR A 1 236 ? 33.476 -40.269 -18.931 1.00 34.81 236 THR A N 1
ATOM 1844 C CA . THR A 1 236 ? 34.603 -41.159 -19.249 1.00 34.81 236 THR A CA 1
ATOM 1845 C C . THR A 1 236 ? 35.704 -40.912 -18.213 1.00 34.81 236 THR A C 1
ATOM 1847 O O . THR A 1 236 ? 35.981 -39.746 -17.921 1.00 34.81 236 THR A O 1
ATOM 1850 N N . PRO A 1 237 ? 36.297 -41.960 -17.613 1.00 39.19 237 PRO A N 1
ATOM 1851 C CA . PRO A 1 237 ? 37.281 -41.820 -16.549 1.00 39.19 237 PRO A CA 1
ATOM 1852 C C . PRO A 1 237 ? 38.708 -41.839 -17.108 1.00 39.19 237 PRO A C 1
ATOM 1854 O O . PRO A 1 237 ? 39.035 -42.677 -17.945 1.00 39.19 237 PRO A O 1
ATOM 1857 N N . SER A 1 238 ? 39.577 -40.992 -16.560 1.00 33.81 238 SER A N 1
ATOM 1858 C CA . SER A 1 238 ? 41.030 -41.146 -16.675 1.00 33.81 238 SER A CA 1
ATOM 1859 C C . SER A 1 238 ? 41.657 -40.896 -15.306 1.00 33.81 238 SER A C 1
ATOM 1861 O O . SER A 1 238 ? 41.510 -39.820 -14.730 1.00 33.81 238 SER A O 1
ATOM 1863 N N . SER A 1 239 ? 42.302 -41.928 -14.765 1.00 32.75 239 SER A N 1
ATOM 1864 C CA . SER A 1 239 ? 43.109 -41.896 -13.537 1.00 32.75 239 SER A CA 1
ATOM 1865 C C . SER A 1 239 ? 44.572 -41.483 -13.855 1.00 32.75 239 SER A C 1
ATOM 1867 O O . SER A 1 239 ? 44.824 -40.984 -14.949 1.00 32.75 239 SER A O 1
ATOM 1869 N N . PRO A 1 240 ? 45.542 -41.583 -12.925 1.00 43.06 240 PRO A N 1
ATOM 1870 C CA . PRO A 1 240 ? 46.161 -40.428 -12.278 1.00 43.06 240 PRO A CA 1
ATOM 1871 C C . PRO A 1 240 ? 47.648 -40.250 -12.648 1.00 43.06 240 PRO A C 1
ATOM 1873 O O . PRO A 1 240 ? 48.313 -41.192 -13.068 1.00 43.06 240 PRO A O 1
ATOM 1876 N N . SER A 1 241 ? 48.221 -39.070 -12.387 1.00 34.22 241 SER A N 1
ATOM 1877 C CA . SER A 1 241 ? 49.679 -38.935 -12.266 1.00 34.22 241 SER A CA 1
ATOM 1878 C C . SER A 1 241 ? 50.069 -38.104 -11.045 1.00 34.22 241 SER A C 1
ATOM 1880 O O . SER A 1 241 ? 49.759 -36.919 -10.943 1.00 34.22 241 SER A O 1
ATOM 1882 N N . THR A 1 242 ? 50.792 -38.759 -10.143 1.00 35.72 242 THR A N 1
ATOM 1883 C CA . THR A 1 242 ? 51.745 -38.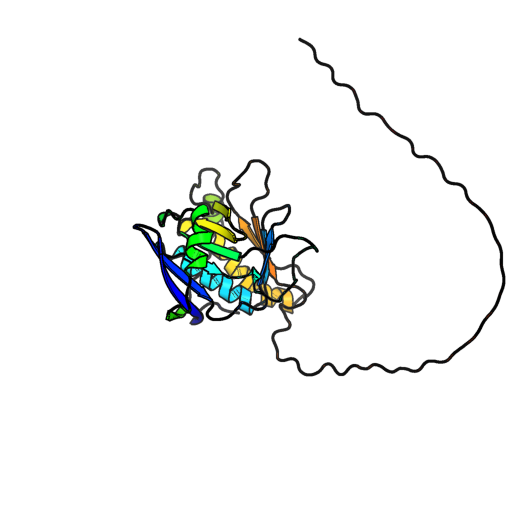207 -9.170 1.00 35.72 242 THR A CA 1
ATOM 1884 C C . THR A 1 242 ? 52.671 -37.175 -9.835 1.00 35.72 242 THR A C 1
ATOM 1886 O O . THR A 1 242 ? 53.095 -37.376 -10.969 1.00 35.72 242 THR A O 1
ATOM 1889 N N . SER A 1 243 ? 53.061 -36.069 -9.197 1.00 34.12 243 SER A N 1
ATOM 1890 C CA . SER A 1 243 ? 54.213 -36.008 -8.280 1.00 34.12 243 SER A CA 1
ATOM 1891 C C . SER A 1 243 ? 54.327 -34.623 -7.624 1.00 34.12 243 SER A C 1
ATOM 1893 O O . SER A 1 243 ? 53.897 -33.618 -8.180 1.00 34.12 243 SER A O 1
ATOM 1895 N N . ALA A 1 244 ? 54.942 -34.616 -6.441 1.00 34.03 244 ALA A N 1
ATOM 1896 C CA . ALA A 1 244 ? 55.195 -33.506 -5.527 1.00 34.03 244 ALA A CA 1
ATOM 1897 C C . ALA A 1 244 ? 55.976 -32.313 -6.115 1.00 34.03 244 ALA A C 1
ATOM 1899 O O . ALA A 1 244 ? 56.743 -32.484 -7.056 1.00 34.03 244 ALA A O 1
ATOM 1900 N N . THR A 1 245 ? 55.894 -31.139 -5.470 1.00 35.78 245 THR A N 1
ATOM 1901 C CA . THR A 1 245 ? 57.020 -30.522 -4.727 1.00 35.78 245 THR A CA 1
ATOM 1902 C C . THR A 1 245 ? 56.513 -29.338 -3.891 1.00 35.78 245 THR A C 1
ATOM 1904 O O . THR A 1 245 ? 55.733 -28.506 -4.342 1.00 35.78 245 THR A O 1
ATOM 1907 N N . SER A 1 246 ? 56.964 -29.311 -2.642 1.00 33.62 246 SER A N 1
ATOM 1908 C CA . SER A 1 246 ? 56.784 -28.287 -1.619 1.00 33.62 246 SER A CA 1
ATOM 1909 C C . SER A 1 246 ? 57.512 -26.977 -1.943 1.00 33.62 246 SER A C 1
ATOM 1911 O O . SER A 1 246 ? 58.602 -27.001 -2.509 1.00 33.62 246 SER A O 1
ATOM 1913 N N . ARG A 1 247 ? 56.980 -25.838 -1.478 1.00 36.12 247 ARG A N 1
ATOM 1914 C CA . ARG A 1 247 ? 57.778 -24.744 -0.890 1.00 36.12 247 ARG A CA 1
ATOM 1915 C C . ARG A 1 247 ? 56.895 -23.720 -0.175 1.00 36.12 247 ARG A C 1
ATOM 1917 O O . ARG A 1 247 ? 55.818 -23.361 -0.634 1.00 36.12 247 ARG A O 1
ATOM 1924 N N . SER A 1 248 ? 57.396 -23.314 0.980 1.00 33.00 248 SER A N 1
ATOM 1925 C CA . SER A 1 248 ? 56.786 -22.488 2.015 1.00 33.00 248 SER A CA 1
ATOM 1926 C C . SER A 1 248 ? 56.972 -20.979 1.752 1.00 33.00 248 SER A C 1
ATOM 1928 O O . SER A 1 248 ? 58.048 -20.587 1.315 1.00 33.00 248 SER A O 1
ATOM 1930 N N . VAL A 1 249 ? 55.912 -20.183 1.998 1.00 41.03 249 VAL A N 1
ATOM 1931 C CA . VAL A 1 249 ? 55.765 -18.965 2.863 1.00 41.03 249 VAL A CA 1
ATOM 1932 C C . VAL A 1 249 ? 57.018 -18.053 3.013 1.00 41.03 249 VAL A C 1
ATOM 1934 O O . VAL A 1 249 ? 58.082 -18.587 3.326 1.00 41.03 249 VAL A O 1
ATOM 1937 N N . PRO A 1 250 ? 56.933 -16.697 2.870 1.00 50.38 250 PRO A N 1
ATOM 1938 C CA . PRO A 1 250 ? 56.282 -15.851 3.888 1.00 50.38 250 PRO A CA 1
ATOM 1939 C C . PRO A 1 250 ? 55.443 -14.628 3.471 1.00 50.38 250 PRO A C 1
ATOM 1941 O O . PRO A 1 250 ? 55.619 -14.027 2.416 1.00 50.38 250 PRO A O 1
ATOM 1944 N N . GLU A 1 251 ? 54.536 -14.291 4.403 1.00 44.19 251 GLU A N 1
ATOM 1945 C CA . GLU A 1 251 ? 53.806 -13.027 4.590 1.00 44.19 251 GLU A CA 1
ATOM 1946 C C . GLU A 1 251 ? 54.705 -11.781 4.555 1.00 44.19 251 GLU A C 1
ATOM 1948 O O . GLU A 1 251 ? 55.883 -11.844 4.921 1.00 44.19 251 GLU A O 1
ATOM 1953 N N . PRO A 1 252 ? 54.089 -10.607 4.333 1.00 44.81 252 PRO 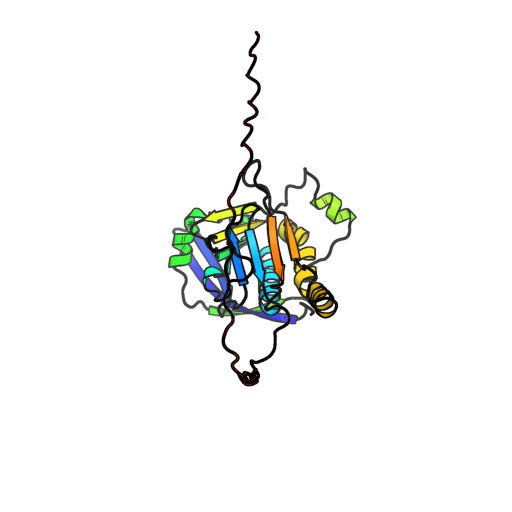A N 1
ATOM 1954 C CA . PRO A 1 252 ? 54.444 -9.457 5.151 1.00 44.81 252 PRO A CA 1
ATOM 1955 C C . PRO A 1 252 ? 53.235 -8.750 5.789 1.00 44.81 252 PRO A C 1
ATOM 1957 O O . PRO A 1 252 ? 52.330 -8.264 5.119 1.00 44.81 252 PRO A O 1
ATOM 1960 N N . ALA A 1 253 ? 53.328 -8.657 7.117 1.00 38.69 253 ALA A N 1
ATOM 1961 C CA . ALA A 1 253 ? 53.137 -7.473 7.956 1.00 38.69 253 ALA A CA 1
ATOM 1962 C C . ALA A 1 253 ? 51.869 -6.613 7.775 1.00 38.69 253 ALA A C 1
ATOM 1964 O O . ALA A 1 253 ? 51.799 -5.691 6.963 1.00 38.69 253 ALA A O 1
ATOM 1965 N N . PHE A 1 254 ? 50.946 -6.810 8.722 1.00 36.78 254 PHE A N 1
ATOM 1966 C CA . PHE A 1 254 ? 50.068 -5.770 9.255 1.00 36.78 254 PHE A CA 1
ATOM 1967 C C . PHE A 1 254 ? 50.885 -4.539 9.684 1.00 36.78 254 PHE A C 1
ATOM 1969 O O . PHE A 1 254 ? 51.769 -4.648 10.534 1.00 36.78 254 PHE A O 1
ATOM 1976 N N . SER A 1 255 ? 50.542 -3.365 9.152 1.00 40.31 255 SER A N 1
ATOM 1977 C CA . SER A 1 255 ? 50.996 -2.080 9.686 1.00 40.31 255 SER A CA 1
ATOM 1978 C C . SER A 1 255 ? 49.791 -1.274 10.158 1.00 40.31 255 SER A C 1
ATOM 1980 O O . SER A 1 255 ? 48.974 -0.787 9.378 1.00 40.31 255 SER A O 1
ATOM 1982 N N . THR A 1 256 ? 49.678 -1.203 11.477 1.00 39.91 256 THR A N 1
ATOM 1983 C CA . THR A 1 256 ? 48.736 -0.401 12.249 1.00 39.91 256 THR A CA 1
ATOM 1984 C C . THR A 1 256 ? 49.103 1.076 12.102 1.00 39.91 256 THR A C 1
ATOM 1986 O O . THR A 1 256 ? 50.190 1.473 12.516 1.00 39.91 256 THR A O 1
ATOM 1989 N N . MET A 1 257 ? 48.206 1.913 11.569 1.00 40.19 257 MET A N 1
ATOM 1990 C CA . MET A 1 257 ? 48.321 3.370 11.698 1.00 40.19 257 MET A CA 1
ATOM 1991 C C . MET A 1 257 ? 47.238 3.930 12.615 1.00 40.19 257 MET A C 1
ATOM 1993 O O . MET A 1 257 ? 46.067 3.564 12.558 1.00 40.19 257 MET A O 1
ATOM 1997 N N . ALA A 1 258 ? 47.719 4.783 13.511 1.00 39.75 258 ALA A N 1
ATOM 1998 C CA . ALA A 1 258 ? 47.066 5.304 14.690 1.00 39.75 258 ALA A CA 1
ATOM 1999 C C . ALA A 1 258 ? 46.046 6.409 14.385 1.00 39.75 258 ALA A C 1
ATOM 2001 O O . ALA A 1 258 ? 46.207 7.201 13.459 1.00 39.75 258 ALA A O 1
ATOM 2002 N N . ALA A 1 259 ? 45.035 6.493 15.249 1.00 40.75 259 ALA A N 1
ATOM 2003 C CA . ALA A 1 259 ? 44.114 7.615 15.344 1.00 40.75 259 ALA A CA 1
ATOM 2004 C C . ALA A 1 259 ? 44.819 8.873 15.898 1.00 40.75 259 ALA A C 1
ATOM 2006 O O . ALA A 1 259 ? 45.577 8.762 16.869 1.00 40.75 259 ALA A O 1
ATOM 2007 N N . PRO A 1 260 ? 44.548 10.077 15.364 1.00 53.28 260 PRO A N 1
ATOM 2008 C CA . PRO A 1 260 ? 44.946 11.311 16.017 1.00 53.28 260 PRO A CA 1
ATOM 2009 C C . PRO A 1 260 ? 44.025 11.634 17.198 1.00 53.28 260 PRO A C 1
ATOM 2011 O O . PRO A 1 260 ? 42.799 11.537 17.136 1.00 53.28 260 PRO A O 1
ATOM 2014 N N . ARG A 1 261 ? 44.686 12.013 18.291 1.00 44.06 261 ARG A N 1
ATOM 2015 C CA . ARG A 1 261 ? 44.121 12.445 19.564 1.00 44.06 261 ARG A CA 1
ATOM 2016 C C . ARG A 1 261 ? 43.296 13.721 19.423 1.00 44.06 261 ARG A C 1
ATOM 2018 O O . ARG A 1 261 ? 43.661 14.654 18.716 1.00 44.06 261 ARG A O 1
ATOM 2025 N N . SER A 1 262 ? 42.244 13.751 20.223 1.00 40.00 262 SER A N 1
ATOM 2026 C CA . SER A 1 262 ? 41.516 14.918 20.691 1.00 40.00 262 SER A CA 1
ATOM 2027 C C . SER A 1 262 ? 42.445 15.993 21.270 1.00 40.00 262 SER A C 1
ATOM 2029 O O . SER A 1 262 ? 43.305 15.722 22.110 1.00 40.00 262 SER A O 1
ATOM 2031 N N . SER A 1 263 ? 42.219 17.241 20.866 1.00 48.66 263 SER A N 1
ATOM 2032 C CA . SER A 1 263 ? 42.658 18.427 21.597 1.00 48.66 263 SER A CA 1
ATOM 2033 C C . SER A 1 263 ? 41.433 19.275 21.905 1.00 48.66 263 SER A C 1
ATOM 2035 O O . SER A 1 263 ? 40.822 19.868 21.024 1.00 48.66 263 SER A O 1
ATOM 2037 N N . SER A 1 264 ? 41.071 19.256 23.184 1.00 45.34 264 SER A N 1
ATOM 2038 C CA . SER A 1 264 ? 40.232 20.246 23.844 1.00 45.34 264 SER A CA 1
ATOM 2039 C C . SER A 1 264 ? 41.113 21.446 24.176 1.00 45.34 264 SER A C 1
ATOM 2041 O O . SER A 1 264 ? 42.170 21.253 24.774 1.00 45.34 264 SER A O 1
ATOM 2043 N N . LEU A 1 265 ? 40.675 22.658 23.846 1.00 52.56 265 LEU A N 1
ATOM 2044 C CA . LEU A 1 265 ? 41.172 23.898 24.438 1.00 52.56 265 LEU A CA 1
ATOM 2045 C C . LEU A 1 265 ? 40.004 24.886 24.555 1.00 52.56 265 LEU A C 1
ATOM 2047 O O . LEU A 1 265 ? 39.342 25.150 23.557 1.00 52.56 265 LEU A O 1
ATOM 2051 N N . ALA A 1 266 ? 39.812 25.310 25.811 1.00 52.88 266 ALA A N 1
ATOM 2052 C CA . ALA A 1 266 ? 39.221 26.538 26.358 1.00 52.88 266 ALA A CA 1
ATOM 2053 C C . ALA A 1 266 ? 38.070 27.227 25.609 1.00 52.88 266 ALA A C 1
ATOM 2055 O O . ALA A 1 266 ? 38.309 27.803 24.527 1.00 52.88 266 ALA A O 1
#

Organism: NCBI:txid413306

Foldseek 3Di:
DAQAFDKFKWFWDWFDDPPDIAIEIEGLDAQQFWWWFQDQQAIEIEGALVVLSVVLLLLLCQLVPQRHKYKHQRVPHPDPFPDDPPTQTAIEIRHEVNNVDDLQCVVVRVVRDDSGDIDMDTAHNCSAPDDDPVVLVVCPDPPNPQAWAWDDHPRYIYTYGHSVRSNSQSNLSRCLNPPVVVVCVVPLPDWRWRWRQHDPPDPPHNHTHIYTHGSVRRPVPDPPPDPDPPDDDDDDDDDDDDDDDDDDDDDDDDDDDDDDDDDDDD

Radius of gyration: 24.89 Å; chains: 1; bounding box: 75×68×50 Å

Sequence (266 aa):
MRLDGRSWRVRIDKVRLGADEYRVVRPAAVIKHAALHESRFGANLSVDKDAAVEIAAAWWLAARSPRTLIHLPLKASPATCGGWTGERRLDLVLLHHSLGFRPAHWKQVRARLSAGRPHKITLPADALPVFDDEHHVRASHKDNLDRLHWDIAADTMFVVGSRAAYENEAGKIRGLVEDCPSHLAHDPTTHCCAEIDLDPCRPHHYAGLHVECCDDHYLRTGSPATRRSSSASPSTPSSPSTSATSRSVPEPAFSTMAAPRSSSLA

=== Feature glossary ===
The features interleaved in this record are:

— What the protein is —

Sequence gives the chain of amino acids in standard one-letter code (A=alanine, C=cysteine, …, Y=tyrosine), read N→C. It is the only feature that is directly encoded by the gene; all structural features are derived from the folded form of this sequence.

Database cross-references. InterPro integrates a dozen domain/family signature databases into unified entries with residue-range hits. GO terms attach function/process/location labels with evidence codes. CATH codes position the fold in a four-level structural taxonomy. Organism is the NCBI-taxonomy species name.

— Where its atoms are —

Atomic coordinates in PDBx/mmCIF format — the same representation the Protein Data Bank distributes. Each line of the _atom_site loop places one backbone atom in Cartesian space (units: ångströms, origin: arbitrary).

The six renders are orthographic views along the three Cartesian axes in both directions. Representation (cartoon, sticks, or surface) and color scheme (sequence-rainbow or by-chain) vary across proteins so the training set covers all the common visualization conventions.

— Local backbone conformation —

Eight-state secondary structure (DSSP): H is the canonical α-helix, G the tighter 3₁₀-helix, I the wider π-helix; E/B are β-structure, T and S are turns and bends, and '-' is everything else. DSSP derives these from the pattern of main-chain N–H···O=C hydrogen bonds, not from the sequence.

P-SEA three-state annotation labels each residue as helix, strand, or coil based purely on the geometry of the Cα trace. It serves as a fallback when the full backbone (and thus DSSP) is unavailable.

The φ/ψ torsion pair specifies the backbone conformation at each residue. φ rotates about the N–Cα bond, ψ about the Cα–C bond. Steric clashes forbid most of the (φ, ψ) plane — the allowed regions (α-helix basin, β-sheet basin, left-handed helix) are the Ramachandran-allowed regions.

— Global shape and packing —

The geometric summary reports three shape descriptors. Rg (radius of gyration) measures how spread out the Cα atoms are about their centre of mass; compact globular proteins have small Rg, elongated or unfolded ones large. Cα contacts (<8 Å, |i−j|>4) count long-range residue pairs in spatial proximity — high for tightly packed folds, near zero for rods or random coil. The bounding-box extents give the protein's footprint along x, y, z in Å.

Solvent-accessible surface area (SASA) is the area in Å² traced out by the centre of a 1.4 Å probe sphere (a water molecule) rolled over the protein's van der Waals surface (Shrake–Rupley / Lee–Richards construction). Buried residues have near-zero SASA; fully exposed residues can exceed 200 Å². The total SASA scales roughly with the number of surface residues.

The contact map is a binary N×N matrix image: pixel (i, j) is dark where Cα_i and Cα_j are within 8 Å and |i−j|>4. Because the |i−j|>4 filter removes local helical contacts, off-diagonal stripes parallel to the main diagonal indicate parallel β-sheets; stripes perpendicular to it indicate antiparallel β-sheets. The Ramachandran plot scatters every residue's (φ, ψ) pair against the sterically allowed regions. The PAE heatmap renders the predicted-aligned-error matrix.

— Structural neighborhood —

3Di is Foldseek's structural alphabet. Each residue is assigned one of twenty discrete states based on how its Cα sits relative to its spatial (not sequential) neighbors. Aligning 3Di strings finds structural homologs roughly as well as full 3D superposition, but orders of magnitude faster.

Nearest PDB neighbors are the top structural matches found by Foldseek when searching this structure against the entire Protein Data Bank. Each hit reports a TM-score (0 to 1; >0.5 almost always implies the same fold) and an E-value. These are *structural* homologs — they may share no detectable sequence similarity.

— Confidence and disorder —

For AlphaFold models, the B-factor field carries pLDDT — the model's own estimate of local accuracy on a 0–100 scale. Regions with pLDDT<50 should be treated as essentially unmodeled; they often correspond to intrinsically disordered segments.

Crystallographic B-factors measure how much each atom's electron density is smeared out, in Å². They rise in mobile loops and surface residues and fall in the buried interior. In AlphaFold models this column is repurposed to hold pLDDT instead.

Predicted aligned error is AlphaFold's pairwise confidence. Unlike pLDDT (per-residue), PAE is per-residue-pair and captures whether two parts of the structure are correctly placed relative to each other. Units are ångströms of expected positional error.